Protein AF-A0A2N6EDV5-F1 (afdb_monomer)

Structure (mmCIF, N/CA/C/O backbone):
data_AF-A0A2N6EDV5-F1
#
_entry.id   AF-A0A2N6EDV5-F1
#
loop_
_atom_site.group_PDB
_atom_site.id
_atom_site.type_symbol
_atom_site.label_atom_id
_atom_site.label_alt_id
_atom_site.label_comp_id
_atom_site.label_asym_id
_atom_site.label_entity_id
_atom_site.label_seq_id
_atom_site.pdbx_PDB_ins_code
_atom_site.Cartn_x
_atom_site.Cartn_y
_atom_site.Cartn_z
_atom_site.occupancy
_atom_site.B_iso_or_equiv
_atom_site.auth_seq_id
_atom_site.aut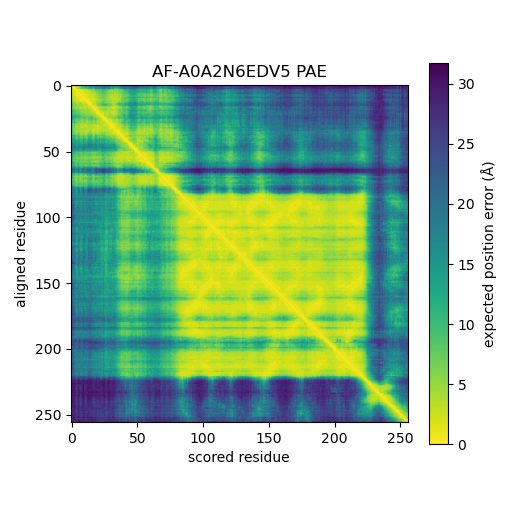h_comp_id
_atom_site.auth_asym_id
_atom_site.auth_atom_id
_atom_site.pdbx_PDB_model_num
ATOM 1 N N . MET A 1 1 ? -34.065 11.896 4.656 1.00 51.97 1 MET A N 1
ATOM 2 C CA . MET A 1 1 ? -32.598 11.985 4.474 1.00 51.97 1 MET A CA 1
ATOM 3 C C . MET A 1 1 ? -32.120 13.366 4.026 1.00 51.97 1 MET A C 1
ATOM 5 O O . MET A 1 1 ? -31.312 13.928 4.746 1.00 51.97 1 MET A O 1
ATOM 9 N N . ARG A 1 2 ? -32.636 13.970 2.938 1.00 51.53 2 ARG A N 1
ATOM 10 C CA . ARG A 1 2 ? -32.186 15.301 2.456 1.00 51.53 2 ARG A CA 1
ATOM 11 C C . ARG A 1 2 ? -32.237 16.427 3.509 1.00 51.53 2 ARG A C 1
ATOM 13 O O . ARG A 1 2 ? -31.342 17.256 3.529 1.00 51.53 2 ARG A O 1
ATOM 20 N N . ASN A 1 3 ? -33.227 16.423 4.406 1.00 64.75 3 ASN A N 1
ATOM 21 C CA . ASN A 1 3 ? -33.357 17.453 5.450 1.00 64.75 3 ASN A CA 1
ATOM 22 C C . ASN A 1 3 ? -32.331 17.302 6.590 1.00 64.75 3 ASN A C 1
ATOM 24 O O . ASN A 1 3 ? -31.768 18.299 7.015 1.00 64.75 3 ASN A O 1
ATOM 28 N N . ALA A 1 4 ? -32.010 16.075 7.016 1.00 68.12 4 ALA A N 1
ATOM 29 C CA . ALA A 1 4 ? -31.040 15.837 8.092 1.00 68.12 4 ALA A CA 1
ATOM 30 C C . ALA A 1 4 ? -29.599 16.177 7.669 1.00 68.12 4 ALA A C 1
ATOM 32 O O . ALA A 1 4 ? -28.844 16.758 8.440 1.00 68.12 4 ALA A O 1
ATOM 33 N N . ALA A 1 5 ? -29.224 15.873 6.420 1.00 68.50 5 ALA A N 1
ATOM 34 C CA . ALA A 1 5 ? -27.916 16.256 5.886 1.00 68.50 5 ALA A CA 1
ATOM 35 C C . ALA A 1 5 ? -27.748 17.786 5.818 1.00 68.50 5 ALA A C 1
ATOM 37 O O . ALA A 1 5 ? -26.684 18.304 6.138 1.00 68.50 5 ALA A O 1
ATOM 38 N N . LEU A 1 6 ? -28.808 18.515 5.447 1.00 75.81 6 LEU A N 1
ATOM 39 C CA . LEU A 1 6 ? -28.799 19.982 5.421 1.00 75.81 6 LEU A CA 1
ATOM 40 C C . LEU A 1 6 ? -28.696 20.587 6.827 1.00 75.81 6 LEU A C 1
ATOM 42 O O . LEU A 1 6 ? -27.992 21.574 7.005 1.00 75.81 6 LEU A O 1
ATOM 46 N N . GLU A 1 7 ? -29.351 19.989 7.822 1.00 79.00 7 GLU A N 1
ATOM 47 C CA . GLU A 1 7 ? -29.251 20.417 9.223 1.00 79.00 7 GLU A CA 1
ATOM 48 C C . GLU A 1 7 ? -27.836 20.216 9.789 1.00 79.00 7 GLU A C 1
ATOM 50 O O . GLU A 1 7 ? -27.300 21.119 10.427 1.00 79.00 7 GLU A O 1
ATOM 55 N N . VAL A 1 8 ? -27.190 19.081 9.495 1.00 76.12 8 VAL A N 1
ATOM 56 C CA . VAL A 1 8 ? -25.790 18.828 9.886 1.00 76.12 8 VAL A CA 1
ATOM 57 C C . VAL A 1 8 ? -24.837 19.803 9.195 1.00 76.12 8 VAL A C 1
ATOM 59 O O . VAL A 1 8 ? -23.959 20.363 9.846 1.00 76.12 8 VAL A O 1
ATOM 62 N N . MET A 1 9 ? -25.024 20.057 7.898 1.00 77.12 9 MET A N 1
ATOM 63 C CA . MET A 1 9 ? -24.211 21.042 7.177 1.00 77.12 9 MET A CA 1
ATOM 64 C C . MET A 1 9 ? -24.401 22.455 7.734 1.00 77.12 9 MET A C 1
ATOM 66 O O . MET A 1 9 ? -23.417 23.168 7.902 1.00 77.12 9 MET A O 1
ATOM 70 N N . GLY A 1 10 ? -25.631 22.828 8.098 1.00 79.69 10 GLY A N 1
ATOM 71 C CA . GLY A 1 10 ? -25.916 24.101 8.760 1.00 79.69 10 GLY A CA 1
ATOM 72 C C . GLY A 1 10 ? -25.216 24.237 10.115 1.00 79.69 10 GLY A C 1
ATOM 73 O O . GLY A 1 10 ? -24.695 25.304 10.421 1.00 79.69 10 GLY A O 1
ATOM 74 N N . LEU A 1 11 ? -25.131 23.155 10.896 1.00 81.06 11 LEU A N 1
ATOM 75 C CA . LEU A 1 11 ? -24.380 23.128 12.156 1.00 81.06 11 LEU A CA 1
ATOM 76 C C . LEU A 1 11 ? -22.866 23.271 11.928 1.00 81.06 11 LEU A C 1
ATOM 78 O O . LEU A 1 11 ? -22.199 24.005 12.648 1.00 81.06 11 LEU A O 1
ATOM 82 N N . LEU A 1 12 ? -22.314 22.590 10.920 1.00 79.50 12 LEU A N 1
ATOM 83 C CA . LEU A 1 12 ? -20.886 22.670 10.576 1.00 79.50 12 LEU A CA 1
ATOM 84 C C . LEU A 1 12 ? -20.476 24.044 10.025 1.00 79.50 12 LEU A C 1
ATOM 86 O O . LEU A 1 12 ? -19.292 24.377 10.022 1.00 79.50 12 LEU A O 1
ATOM 90 N N . GLU A 1 13 ? -21.438 24.825 9.541 1.00 78.06 13 GLU A N 1
ATOM 91 C CA . GLU A 1 13 ? -21.250 26.203 9.082 1.00 78.06 13 GLU A CA 1
ATOM 92 C C . GLU A 1 13 ? -21.501 27.239 10.189 1.00 78.06 13 GLU A C 1
ATOM 94 O O . GLU A 1 13 ? -21.196 28.419 10.006 1.00 78.06 13 GLU A O 1
ATOM 99 N N . ASP A 1 14 ? -22.001 26.812 11.353 1.00 80.44 14 ASP A N 1
ATOM 100 C CA . ASP A 1 14 ? -22.167 27.667 12.522 1.00 80.44 14 ASP A CA 1
ATOM 101 C C . ASP A 1 14 ? -20.801 27.964 13.167 1.00 80.44 14 ASP A C 1
ATOM 103 O O . ASP A 1 14 ? -20.106 27.083 13.684 1.00 80.44 14 ASP A O 1
ATOM 107 N N . ALA A 1 15 ? -20.432 29.246 13.182 1.00 71.12 15 ALA A N 1
ATOM 108 C CA . ALA A 1 15 ? -19.191 29.745 13.773 1.00 71.12 15 ALA A CA 1
ATOM 109 C C . ALA A 1 15 ? -19.096 29.526 15.297 1.00 71.12 15 ALA A C 1
ATOM 111 O O . ALA A 1 15 ? -18.024 29.687 15.878 1.00 71.12 15 ALA A O 1
ATOM 112 N N . SER A 1 16 ? -20.202 29.181 15.962 1.00 76.88 16 SER A N 1
ATOM 113 C CA . SER A 1 16 ? -20.211 28.772 17.369 1.00 76.88 16 SER A CA 1
ATOM 114 C C . SER A 1 16 ? -19.891 27.287 17.570 1.00 76.88 16 SER A C 1
ATOM 116 O O . SER A 1 16 ? -19.506 26.900 18.674 1.00 76.88 16 SER A O 1
ATOM 118 N N . PHE A 1 17 ? -20.004 26.468 16.518 1.00 79.38 17 PHE A N 1
ATOM 119 C CA . PHE A 1 17 ? -19.706 25.038 16.553 1.00 79.38 17 PHE A CA 1
ATOM 120 C C . PHE A 1 17 ? -18.266 24.746 16.112 1.00 79.38 17 PHE A C 1
ATOM 122 O O . PHE A 1 17 ? -17.511 24.118 16.854 1.00 79.38 17 PHE A O 1
ATOM 129 N N . VAL A 1 18 ? -17.843 25.273 14.957 1.00 79.88 18 VAL A N 1
ATOM 130 C CA . VAL A 1 18 ? -16.435 25.268 14.524 1.00 79.88 18 VAL A CA 1
ATOM 131 C C . VAL A 1 18 ? -15.938 26.708 14.460 1.00 79.88 18 VAL A C 1
ATOM 133 O O . VAL A 1 18 ? -16.159 27.426 13.490 1.00 79.88 18 VAL A O 1
ATOM 136 N N . VAL A 1 19 ? -15.247 27.138 15.518 1.00 79.00 19 VAL A N 1
ATOM 137 C CA . VAL A 1 19 ? -14.831 28.543 15.701 1.00 79.00 19 VAL A CA 1
ATOM 138 C C . VAL A 1 19 ? -13.729 28.966 14.724 1.00 79.00 19 VAL A C 1
ATOM 140 O O . VAL A 1 19 ? -13.638 30.133 14.344 1.00 79.00 19 VAL A O 1
ATOM 143 N N . ALA A 1 20 ? -12.880 28.027 14.306 1.00 79.44 20 ALA A N 1
ATOM 144 C CA . ALA A 1 20 ? -11.853 28.262 13.304 1.00 79.44 20 ALA A CA 1
ATOM 145 C C . ALA A 1 20 ? -11.484 26.955 12.597 1.00 79.44 20 ALA A C 1
ATOM 147 O O . ALA A 1 20 ? -11.270 25.932 13.243 1.00 79.44 20 ALA A O 1
ATOM 148 N N . ASN A 1 21 ? -11.339 27.017 11.276 1.00 78.06 21 ASN A N 1
ATOM 149 C CA . ASN A 1 21 ? -10.755 25.957 10.466 1.00 78.06 21 ASN A CA 1
ATOM 150 C C . ASN A 1 21 ? -9.790 26.592 9.461 1.00 78.06 21 ASN A C 1
ATOM 152 O O . ASN A 1 21 ? -10.122 27.589 8.818 1.00 78.06 21 ASN A O 1
ATOM 156 N N . LYS A 1 22 ? -8.589 26.029 9.337 1.00 79.38 22 LYS A N 1
ATOM 157 C CA . LYS A 1 22 ? -7.583 26.474 8.376 1.00 79.38 22 LYS A CA 1
ATOM 158 C C . LYS A 1 22 ? -7.018 25.252 7.673 1.00 79.38 22 LYS A C 1
ATOM 160 O O . LYS A 1 22 ? -6.325 24.452 8.292 1.00 79.38 22 LYS A O 1
ATOM 165 N N . SER A 1 23 ? -7.294 25.139 6.383 1.00 74.75 23 SER A N 1
ATOM 166 C CA . SER A 1 23 ? -6.727 24.115 5.515 1.00 74.75 23 SER A CA 1
ATOM 167 C C . SER A 1 23 ? -5.496 24.645 4.774 1.00 74.75 23 SER A C 1
ATOM 169 O O . SER A 1 23 ? -5.386 25.837 4.477 1.00 74.75 23 SER A O 1
ATOM 171 N N . LEU A 1 24 ? -4.543 23.754 4.503 1.00 71.19 24 LEU A N 1
ATOM 172 C CA . LEU A 1 24 ? -3.382 24.011 3.653 1.00 71.19 24 LEU A CA 1
ATOM 173 C C . LEU A 1 24 ? -3.476 23.068 2.450 1.00 71.19 24 LEU A C 1
ATOM 175 O O . LEU A 1 24 ? -3.578 21.861 2.634 1.00 71.19 24 LEU A O 1
ATOM 179 N N . GLY A 1 25 ? -3.444 23.619 1.236 1.00 67.00 25 GLY A N 1
ATOM 180 C CA . GLY A 1 25 ? -3.555 22.845 -0.006 1.00 67.00 25 GLY A CA 1
ATOM 181 C C . GLY A 1 25 ? -4.991 22.678 -0.526 1.00 67.00 25 GLY A C 1
ATOM 182 O O . GLY A 1 25 ? -5.968 22.792 0.214 1.00 67.00 25 GLY A O 1
ATOM 183 N N . GLY A 1 26 ? -5.115 22.441 -1.837 1.00 70.25 26 GLY A N 1
ATOM 184 C CA . GLY A 1 26 ? -6.403 22.345 -2.538 1.00 70.25 26 GLY A CA 1
ATOM 185 C C . GLY A 1 26 ? -7.204 21.080 -2.214 1.00 70.25 26 GLY A C 1
ATOM 186 O O . GLY A 1 26 ? -8.435 21.131 -2.190 1.00 70.25 26 GLY A O 1
ATOM 187 N N . SER A 1 27 ? -6.519 19.984 -1.876 1.00 70.81 27 SER A N 1
ATOM 188 C CA . SER A 1 27 ? -7.117 18.661 -1.631 1.00 70.81 27 SER A CA 1
ATOM 189 C C . SER A 1 27 ? -8.058 18.618 -0.421 1.00 70.81 27 SER A C 1
ATOM 191 O O . SER A 1 27 ? -8.898 17.735 -0.315 1.00 70.81 27 SER A O 1
ATOM 193 N N . VAL A 1 28 ? -7.962 19.600 0.481 1.00 72.75 28 VAL A N 1
ATOM 194 C CA . VAL A 1 28 ? -8.786 19.716 1.699 1.00 72.75 28 VAL A CA 1
ATOM 195 C C . VAL A 1 28 ? -9.662 20.975 1.705 1.00 72.75 28 VAL A C 1
ATOM 197 O O . VAL A 1 28 ? -10.179 21.379 2.748 1.00 72.75 28 VAL A O 1
ATOM 200 N N . SER A 1 29 ? -9.851 21.612 0.545 1.00 72.31 29 SER A N 1
ATOM 201 C CA . SER A 1 29 ? -10.609 22.867 0.403 1.00 72.31 29 SER A CA 1
ATOM 202 C C . SER A 1 29 ? -12.081 22.770 0.841 1.00 72.31 29 SER A C 1
ATOM 204 O O . SER A 1 29 ? -12.666 23.781 1.222 1.00 72.31 29 SER A O 1
ATOM 206 N N . GLY A 1 30 ? -12.661 21.565 0.856 1.00 75.06 30 GLY A N 1
ATOM 207 C CA . GLY A 1 30 ? -14.019 21.297 1.348 1.00 75.06 30 GLY A CA 1
ATOM 208 C C . GLY A 1 30 ? -14.115 20.846 2.811 1.00 75.06 30 GLY A C 1
ATOM 209 O O . GLY A 1 30 ? -15.225 20.656 3.311 1.00 75.06 30 GLY A O 1
ATOM 210 N N . SER A 1 31 ? -12.987 20.659 3.506 1.00 80.38 31 SER A N 1
ATOM 211 C CA . SER A 1 31 ? -12.988 20.175 4.890 1.00 80.38 31 SER A CA 1
ATOM 212 C C . SER A 1 31 ? -13.635 21.186 5.837 1.00 80.38 31 SER A C 1
ATOM 214 O O . SER A 1 31 ? -13.405 22.392 5.737 1.00 80.38 31 SER A O 1
ATOM 216 N N . LYS A 1 32 ? -14.418 20.688 6.800 1.00 82.31 32 LYS A N 1
ATOM 217 C CA . LYS A 1 32 ? -15.073 21.493 7.845 1.00 82.31 32 LYS A CA 1
ATOM 218 C C . LYS A 1 32 ? -14.316 21.479 9.183 1.00 82.31 32 LYS A C 1
ATOM 220 O O . LYS A 1 32 ? -14.807 22.032 10.157 1.00 82.31 32 LYS A O 1
ATOM 225 N N . GLY A 1 33 ? -13.121 20.880 9.236 1.00 77.69 33 GLY A N 1
ATOM 226 C CA . GLY A 1 33 ? -12.246 20.908 10.419 1.00 77.69 33 GLY A CA 1
ATOM 227 C C . GLY A 1 33 ? -12.606 19.908 11.524 1.00 77.69 33 GLY A C 1
ATOM 228 O O . GLY A 1 33 ? -12.005 19.942 12.594 1.00 77.69 33 GLY A O 1
ATOM 229 N N . LEU A 1 34 ? -13.558 19.009 11.268 1.00 80.31 34 LEU A N 1
ATOM 230 C CA . LEU A 1 34 ? -13.927 17.906 12.153 1.00 80.31 34 LEU A CA 1
ATOM 231 C C . LEU A 1 34 ? -13.780 16.583 11.402 1.00 80.31 34 LEU A C 1
ATOM 233 O O . LEU A 1 34 ? -14.248 16.459 10.271 1.00 80.31 34 LEU A O 1
ATOM 237 N N . ALA A 1 35 ? -13.149 15.605 12.049 1.00 77.50 35 ALA A N 1
ATOM 238 C CA . ALA A 1 35 ? -13.064 14.232 11.571 1.00 77.50 35 ALA A CA 1
ATOM 239 C C . ALA A 1 35 ? -13.970 13.341 12.427 1.00 77.50 35 ALA A C 1
ATOM 241 O O . ALA A 1 35 ? -14.062 13.520 13.644 1.00 77.50 35 ALA A O 1
ATOM 242 N N . ILE A 1 36 ? -14.626 12.381 11.782 1.00 75.56 36 ILE A N 1
ATOM 243 C CA . ILE A 1 36 ? -15.399 11.331 12.443 1.00 75.56 36 ILE A CA 1
ATOM 244 C C . ILE A 1 36 ? -14.783 9.980 12.107 1.00 75.56 36 ILE A C 1
ATOM 246 O O . ILE A 1 36 ? -14.186 9.810 11.047 1.00 75.56 36 ILE A O 1
ATOM 250 N N . PHE A 1 37 ? -14.935 9.022 13.013 1.00 74.88 37 PHE A N 1
ATOM 251 C CA . PHE A 1 37 ? -14.575 7.639 12.734 1.00 74.88 37 PHE A CA 1
ATOM 252 C C . PHE A 1 37 ? -15.597 7.046 11.766 1.00 74.88 37 PHE A C 1
ATOM 254 O O . PHE A 1 37 ? -16.765 6.947 12.123 1.00 74.88 37 PHE A O 1
ATOM 261 N N . ALA A 1 38 ? -15.174 6.669 10.566 1.00 73.56 38 ALA A N 1
ATOM 262 C CA . ALA A 1 38 ? -15.985 5.887 9.644 1.00 73.56 38 ALA A CA 1
ATOM 263 C C . ALA A 1 38 ? -15.466 4.445 9.691 1.00 73.56 38 ALA A C 1
ATOM 265 O O . ALA A 1 38 ? -14.309 4.236 9.330 1.00 73.56 38 ALA A O 1
ATOM 266 N N . PRO A 1 39 ? -16.258 3.478 10.183 1.00 69.31 39 PRO A N 1
ATOM 267 C CA . PRO A 1 39 ? -15.777 2.114 10.333 1.00 69.31 39 PRO A CA 1
ATOM 268 C C . PRO A 1 39 ? -15.558 1.460 8.963 1.00 69.31 39 PRO A C 1
ATOM 270 O O . PRO A 1 39 ? -16.358 1.642 8.044 1.00 69.31 39 PRO A O 1
ATOM 273 N N . MET A 1 40 ? -14.505 0.658 8.854 1.00 68.62 40 MET A N 1
ATOM 274 C CA . MET A 1 40 ? -14.255 -0.241 7.727 1.00 68.62 40 MET A CA 1
ATOM 275 C C . MET A 1 40 ? -14.309 -1.699 8.194 1.00 68.62 40 MET A C 1
ATOM 277 O O . MET A 1 40 ? -14.044 -2.005 9.357 1.00 68.62 40 MET A O 1
ATOM 281 N N . ALA A 1 41 ? -14.668 -2.620 7.295 1.00 64.75 41 ALA A N 1
ATOM 282 C CA . ALA A 1 41 ? -14.879 -4.035 7.630 1.00 64.75 41 ALA A CA 1
ATOM 283 C C . ALA A 1 41 ? -13.648 -4.706 8.263 1.00 64.75 41 ALA A C 1
ATOM 285 O O . ALA A 1 41 ? -13.782 -5.528 9.162 1.00 64.75 41 ALA A O 1
ATOM 286 N N . ASN A 1 42 ? -12.448 -4.313 7.841 1.00 61.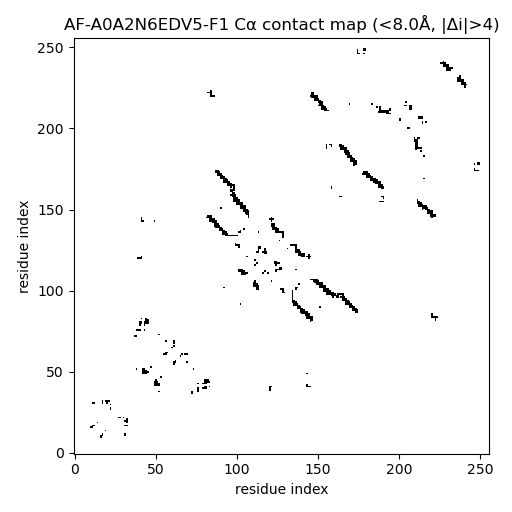12 42 ASN A N 1
ATOM 287 C CA . ASN A 1 42 ? -11.181 -4.841 8.345 1.00 61.12 42 ASN A CA 1
ATOM 288 C C . ASN A 1 42 ? -10.788 -4.296 9.735 1.00 61.12 42 ASN A C 1
ATOM 290 O O . ASN A 1 42 ? -9.837 -4.787 10.332 1.00 61.12 42 ASN A O 1
ATOM 294 N N . GLN A 1 43 ? -11.497 -3.288 10.252 1.00 65.69 43 GLN A N 1
ATOM 295 C CA . GLN A 1 43 ? -11.282 -2.728 11.593 1.00 65.69 43 GLN A CA 1
ATOM 296 C C . GLN A 1 43 ? -12.135 -3.437 12.656 1.00 65.69 43 GLN A C 1
ATOM 298 O O . GLN A 1 43 ? -12.073 -3.107 13.841 1.00 65.69 43 GLN A O 1
ATOM 303 N N . ILE A 1 44 ? -12.955 -4.405 12.231 1.00 66.44 44 ILE A N 1
ATOM 304 C CA . ILE A 1 44 ? -13.872 -5.153 13.087 1.00 66.44 44 ILE A CA 1
ATOM 305 C C . ILE A 1 44 ? -13.514 -6.619 13.035 1.00 66.44 44 ILE A C 1
ATOM 307 O O . ILE A 1 44 ? -13.742 -7.331 12.056 1.00 66.44 44 ILE A O 1
ATOM 311 N N . SER A 1 45 ? -12.989 -7.069 14.159 1.00 64.69 45 SER A N 1
ATOM 312 C CA . SER A 1 45 ? -12.502 -8.418 14.339 1.00 64.69 45 SER A CA 1
ATOM 313 C C . SER A 1 45 ? -13.280 -9.112 15.445 1.00 64.69 45 SER A C 1
ATOM 315 O O . SER A 1 45 ? -13.756 -8.484 16.387 1.00 64.69 45 SER A O 1
ATOM 317 N N . GLY A 1 46 ? -13.381 -10.438 15.355 1.00 59.69 46 GLY A N 1
ATOM 318 C CA . GLY A 1 46 ? -13.842 -11.263 16.472 1.00 59.69 46 GLY A CA 1
ATOM 319 C C . GLY A 1 46 ? -12.807 -11.368 17.601 1.00 59.69 46 GLY A C 1
ATOM 320 O O . GLY A 1 46 ? -13.083 -11.997 18.624 1.00 59.69 46 GLY A O 1
ATOM 321 N N . ASP A 1 47 ? -11.610 -10.806 17.408 1.0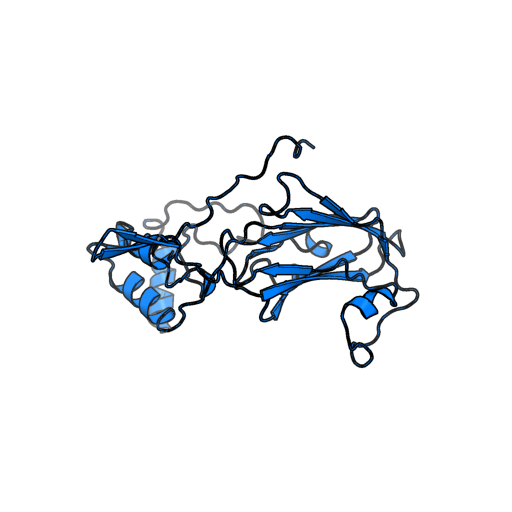0 61.31 47 ASP A N 1
ATOM 322 C CA . ASP A 1 47 ? -10.560 -10.706 18.414 1.00 61.31 47 ASP A CA 1
ATOM 323 C C . ASP A 1 47 ? -10.634 -9.356 19.147 1.00 61.31 47 ASP A C 1
ATOM 325 O O . ASP A 1 47 ? -10.358 -8.291 18.594 1.00 61.31 47 ASP A O 1
ATOM 329 N N . ASP A 1 48 ? -10.963 -9.436 20.437 1.00 59.25 48 ASP A N 1
ATOM 330 C CA . ASP A 1 48 ? -11.113 -8.318 21.373 1.00 59.25 48 ASP A CA 1
ATOM 331 C C . ASP A 1 48 ? -9.901 -7.368 21.457 1.00 59.25 48 ASP A C 1
ATOM 333 O O . ASP A 1 48 ? -10.032 -6.275 22.008 1.00 59.25 48 ASP A O 1
ATOM 337 N N . VAL A 1 49 ? -8.717 -7.779 20.992 1.00 58.84 49 VAL A N 1
ATOM 338 C CA . VAL A 1 49 ? -7.494 -6.955 21.010 1.00 58.84 49 VAL A CA 1
ATOM 339 C C . VAL A 1 49 ? -7.429 -5.983 19.827 1.00 58.84 49 VAL A C 1
ATOM 341 O O . VAL A 1 49 ? -6.734 -4.971 19.908 1.00 58.84 49 VAL A O 1
ATOM 344 N N . VAL A 1 50 ? -8.135 -6.288 18.740 1.00 65.12 50 VAL A N 1
ATOM 345 C CA . VAL A 1 50 ? -8.031 -5.601 17.440 1.00 65.12 50 VAL A CA 1
ATOM 346 C C . VAL A 1 50 ? -9.374 -5.124 16.902 1.00 65.12 50 VAL A C 1
ATOM 348 O O . VAL A 1 50 ? -9.444 -4.565 15.815 1.00 65.12 50 VAL A O 1
ATOM 351 N N . ASP A 1 51 ? -10.437 -5.322 17.673 1.00 71.38 51 ASP A N 1
ATOM 352 C CA . ASP A 1 51 ? -11.747 -4.752 17.405 1.00 71.38 51 ASP A CA 1
ATOM 353 C C . ASP A 1 51 ? -11.741 -3.240 17.703 1.00 71.38 51 ASP A C 1
ATOM 355 O O . ASP A 1 51 ? -11.995 -2.787 18.828 1.00 71.38 51 ASP A O 1
ATOM 359 N N . GLU A 1 52 ? -11.430 -2.439 16.681 1.00 73.75 52 GLU A N 1
ATOM 360 C CA . GLU A 1 52 ? -11.436 -0.980 16.788 1.00 73.75 52 GLU A CA 1
ATOM 361 C C . GLU A 1 52 ? -12.839 -0.446 17.079 1.00 73.75 52 GLU A C 1
ATOM 363 O O . GLU A 1 52 ? -12.964 0.578 17.753 1.00 73.75 52 GLU A O 1
ATOM 368 N N . LEU A 1 53 ? -13.903 -1.144 16.656 1.00 75.69 53 LEU A N 1
ATOM 369 C CA . LEU A 1 53 ? -15.278 -0.762 16.984 1.00 75.69 53 LEU A CA 1
ATOM 370 C C . LEU A 1 53 ? -15.527 -0.864 18.494 1.00 75.69 53 LEU A C 1
ATOM 372 O O . LEU A 1 53 ? -16.158 0.018 19.088 1.00 75.69 53 LEU A O 1
ATOM 376 N N . ARG A 1 54 ? -14.983 -1.892 19.148 1.00 74.50 54 ARG A N 1
ATOM 377 C CA . ARG A 1 54 ? -15.056 -2.031 20.607 1.00 74.50 54 ARG A CA 1
ATOM 378 C C . ARG A 1 54 ? -14.231 -0.983 21.348 1.00 74.50 54 ARG A C 1
ATOM 380 O O . ARG A 1 54 ? -14.657 -0.526 22.411 1.00 74.50 54 ARG A O 1
ATOM 387 N N . GLU A 1 55 ? -13.071 -0.578 20.834 1.00 77.19 55 GLU A N 1
ATOM 388 C CA . GLU A 1 55 ? -12.329 0.559 21.404 1.00 77.19 55 GLU A CA 1
ATOM 389 C C . GLU A 1 55 ? -13.068 1.882 21.175 1.00 77.19 55 GLU A C 1
ATOM 391 O O . GLU A 1 55 ? -13.195 2.692 22.098 1.00 77.19 55 GLU A O 1
ATOM 396 N N . TYR A 1 56 ? -13.652 2.067 19.991 1.00 78.69 56 TYR A N 1
ATOM 397 C CA . TYR A 1 56 ? -14.478 3.219 19.656 1.00 78.69 56 TYR A CA 1
ATOM 398 C C . TYR A 1 56 ? -15.666 3.352 20.617 1.00 78.69 56 TYR A C 1
ATOM 400 O O . TYR A 1 56 ? -15.919 4.439 21.143 1.00 78.69 56 TYR A O 1
ATOM 408 N N . ALA A 1 57 ? -16.327 2.244 20.966 1.00 76.81 57 ALA A N 1
ATOM 409 C CA . ALA A 1 57 ? -17.405 2.193 21.960 1.00 76.81 57 ALA A CA 1
ATOM 410 C C . ALA A 1 57 ? -17.017 2.798 23.322 1.00 76.81 57 ALA A C 1
ATOM 412 O O . ALA A 1 57 ? -17.859 3.289 24.077 1.00 76.81 57 ALA A O 1
ATOM 413 N N . LYS A 1 58 ? -15.724 2.774 23.671 1.00 79.06 58 LYS A N 1
ATOM 414 C CA . LYS A 1 58 ? -15.234 3.280 24.958 1.00 79.06 58 LYS A CA 1
ATOM 415 C C . LYS A 1 58 ? -15.081 4.798 24.992 1.00 79.06 58 LYS A C 1
ATOM 417 O O . LYS A 1 58 ? -14.907 5.329 26.091 1.00 79.06 58 LYS A O 1
ATOM 422 N N . LEU A 1 59 ? -15.127 5.494 23.855 1.00 79.88 59 LEU A N 1
ATOM 423 C CA . LEU A 1 59 ? -14.975 6.946 23.818 1.00 79.88 59 LEU A CA 1
ATOM 424 C C . LEU A 1 59 ? -16.093 7.643 24.602 1.00 79.88 59 LEU A C 1
ATOM 426 O O . LEU A 1 59 ? -17.245 7.215 24.607 1.00 79.88 59 LEU A O 1
ATOM 430 N N . ALA A 1 60 ? -15.761 8.756 25.260 1.00 71.31 60 ALA A N 1
ATOM 431 C CA . ALA A 1 60 ? -16.707 9.491 26.103 1.00 71.31 60 ALA A CA 1
ATOM 432 C C . ALA A 1 60 ? -17.937 9.994 25.327 1.00 71.31 60 ALA A C 1
ATOM 434 O O . ALA A 1 60 ? -19.029 10.053 25.889 1.00 71.31 60 ALA A O 1
ATOM 435 N N . CYS A 1 61 ? -17.777 10.301 24.034 1.00 70.50 61 CYS A N 1
ATOM 436 C CA . CYS A 1 61 ? -18.890 10.643 23.151 1.00 70.50 61 CYS A CA 1
ATOM 437 C C . CYS A 1 61 ? -19.897 9.493 22.998 1.00 70.50 61 CYS A C 1
ATOM 439 O O . CYS A 1 61 ? -21.078 9.764 22.833 1.00 70.50 61 CYS A O 1
ATOM 441 N N . ASN A 1 62 ? -19.475 8.239 23.154 1.00 73.38 62 ASN A N 1
ATOM 442 C CA . ASN A 1 62 ? -20.313 7.060 22.938 1.00 73.38 62 ASN A CA 1
ATOM 443 C C . ASN A 1 62 ? -20.938 6.509 24.233 1.00 73.38 62 ASN A C 1
ATOM 445 O O . ASN A 1 62 ? -21.887 5.737 24.166 1.00 73.38 62 ASN A O 1
ATOM 449 N N . ARG A 1 63 ? -20.456 6.920 25.418 1.00 63.47 63 ARG A N 1
ATOM 450 C CA . ARG A 1 63 ? -20.827 6.275 26.692 1.00 63.47 63 ARG A CA 1
ATOM 451 C C . ARG A 1 63 ? -22.143 6.714 27.330 1.00 63.47 63 ARG A C 1
ATOM 453 O O . ARG A 1 63 ? -22.771 5.865 27.944 1.00 63.47 63 ARG A O 1
ATOM 460 N N . ASP A 1 64 ? -22.564 7.982 27.224 1.00 58.50 64 ASP A N 1
ATOM 461 C CA . ASP A 1 64 ? -23.697 8.444 28.057 1.00 58.50 64 ASP A CA 1
ATOM 462 C C . ASP A 1 64 ? -24.726 9.402 27.429 1.00 58.50 64 ASP A C 1
ATOM 464 O O . ASP A 1 64 ? -25.790 9.564 28.020 1.00 58.50 64 ASP A O 1
ATOM 468 N N . LYS A 1 65 ? -24.515 10.026 26.257 1.00 50.16 65 LYS A N 1
ATOM 469 C CA . LYS A 1 65 ? -25.548 10.899 25.625 1.00 50.16 65 LYS A CA 1
ATOM 470 C C . LYS A 1 65 ? -25.536 10.958 24.087 1.00 50.16 65 LYS A C 1
ATOM 472 O O . LYS A 1 65 ? -26.275 11.759 23.523 1.00 50.16 65 LYS A O 1
ATOM 477 N N . ALA A 1 66 ? -24.745 10.123 23.408 1.00 55.94 66 ALA A N 1
ATOM 478 C CA . ALA A 1 66 ? -24.648 10.106 21.939 1.00 55.94 66 ALA A CA 1
ATOM 479 C C . ALA A 1 66 ? -24.737 8.688 21.333 1.00 55.94 66 ALA A C 1
ATOM 481 O O . ALA A 1 66 ? -24.178 8.425 20.270 1.00 55.94 66 ALA A O 1
ATOM 482 N N . ALA A 1 67 ? -25.484 7.792 21.997 1.00 58.59 67 ALA A N 1
ATOM 483 C CA . ALA A 1 67 ? -25.682 6.397 21.584 1.00 58.59 67 ALA A CA 1
ATOM 484 C C . ALA A 1 67 ? -26.058 6.250 20.100 1.00 58.59 67 ALA A C 1
ATOM 486 O O . ALA A 1 67 ? -25.516 5.390 19.428 1.00 58.59 67 ALA A O 1
ATOM 487 N N . GLY A 1 68 ? -26.854 7.169 19.539 1.00 70.62 68 GLY A N 1
ATOM 488 C CA . GLY A 1 68 ? -27.298 7.071 18.146 1.00 70.62 68 GLY A CA 1
ATOM 489 C C . GLY A 1 68 ? -26.181 7.027 17.095 1.00 70.62 68 GLY A C 1
ATOM 490 O O . GLY A 1 68 ? -26.400 6.449 16.035 1.00 70.62 68 GLY A O 1
ATOM 491 N N . TRP A 1 69 ? -24.997 7.606 17.353 1.00 73.94 69 TRP A N 1
ATOM 492 C CA . TRP A 1 69 ? -23.874 7.465 16.418 1.00 73.94 69 TRP A CA 1
ATOM 493 C C . TRP A 1 69 ? -23.211 6.097 16.540 1.00 73.94 69 TRP A C 1
ATOM 495 O O . TRP A 1 69 ? -23.015 5.434 15.529 1.00 73.94 69 TRP A O 1
ATOM 505 N N . TYR A 1 70 ? -22.914 5.655 17.761 1.00 75.94 70 TYR A N 1
ATOM 506 C CA . TYR A 1 70 ? -22.361 4.322 17.978 1.00 75.94 70 TYR A CA 1
ATOM 507 C C . TYR A 1 70 ? -23.319 3.227 17.486 1.00 75.94 70 TYR A C 1
ATOM 509 O O . TYR A 1 70 ? -22.885 2.351 16.752 1.00 75.94 70 TYR A O 1
ATOM 517 N N . ASP A 1 71 ? -24.621 3.349 17.753 1.00 77.38 71 ASP A N 1
ATOM 518 C CA . ASP A 1 71 ? -25.659 2.439 17.256 1.00 77.38 71 ASP A CA 1
ATOM 519 C C . ASP A 1 71 ? -25.717 2.430 15.716 1.00 77.38 71 ASP A C 1
ATOM 521 O O . ASP A 1 71 ? -25.917 1.386 15.095 1.00 77.38 71 ASP A O 1
ATOM 525 N N . ALA A 1 72 ? -25.536 3.591 15.070 1.00 76.12 72 ALA A N 1
ATOM 526 C CA . ALA A 1 72 ? -25.466 3.680 13.612 1.00 76.12 72 ALA A CA 1
ATOM 527 C C . ALA A 1 72 ? -24.194 3.021 13.063 1.00 76.12 72 ALA A C 1
ATOM 529 O O . ALA A 1 72 ? -24.263 2.331 12.050 1.00 76.12 72 ALA A O 1
ATOM 530 N N . VAL A 1 73 ? -23.055 3.207 13.733 1.00 75.50 73 VAL A N 1
ATOM 531 C CA . VAL A 1 73 ? -21.788 2.537 13.415 1.00 75.50 73 VAL A CA 1
ATOM 532 C C . VAL A 1 73 ? -21.943 1.022 13.582 1.00 75.50 73 VAL A C 1
ATOM 534 O O . VAL A 1 73 ? -21.649 0.296 12.642 1.00 75.50 73 VAL A O 1
ATOM 537 N N . GLU A 1 74 ? -22.495 0.524 14.689 1.00 76.00 74 GLU A N 1
ATOM 538 C CA . GLU A 1 74 ? -22.785 -0.906 14.869 1.00 76.00 74 GLU A CA 1
ATOM 539 C C . GLU A 1 74 ? -23.727 -1.446 13.782 1.00 76.00 74 GLU A C 1
ATOM 541 O O . GLU A 1 74 ? -23.488 -2.521 13.236 1.00 76.00 74 GLU A O 1
ATOM 546 N N . ALA A 1 75 ? -24.771 -0.696 13.416 1.00 76.56 75 ALA A N 1
ATOM 547 C CA . ALA A 1 75 ? -25.709 -1.098 12.371 1.00 76.56 75 ALA A CA 1
ATOM 548 C C . ALA A 1 75 ? -25.076 -1.126 10.970 1.00 76.56 75 ALA A C 1
ATOM 550 O O . ALA A 1 75 ? -25.382 -2.029 10.192 1.00 76.56 75 ALA A O 1
ATOM 551 N N . MET A 1 76 ? -24.190 -0.173 10.647 1.00 71.94 76 MET A N 1
ATOM 552 C CA . MET A 1 76 ? -23.414 -0.176 9.396 1.00 71.94 76 MET A CA 1
ATOM 553 C C . MET A 1 76 ? -22.501 -1.402 9.299 1.00 71.94 76 MET A C 1
ATOM 555 O O . MET A 1 76 ? -22.228 -1.882 8.204 1.00 71.94 76 MET A O 1
ATOM 559 N N . MET A 1 77 ? -22.083 -1.927 10.448 1.00 72.38 77 MET A N 1
ATOM 560 C CA . MET A 1 77 ? -21.084 -2.982 10.554 1.00 72.38 77 MET A CA 1
ATOM 561 C C . MET A 1 77 ? -21.658 -4.360 10.898 1.00 72.38 77 MET A C 1
ATOM 563 O O . MET A 1 77 ? -20.922 -5.346 10.989 1.00 72.38 77 MET A O 1
ATOM 567 N N . ALA A 1 78 ? -22.975 -4.458 11.083 1.00 67.94 78 ALA A N 1
ATOM 568 C CA . ALA A 1 78 ? -23.641 -5.689 11.472 1.00 67.94 78 ALA A CA 1
ATOM 569 C C . ALA A 1 78 ? -23.366 -6.818 10.460 1.00 67.94 78 ALA A C 1
ATOM 571 O O . ALA A 1 78 ? -23.765 -6.752 9.298 1.00 67.94 78 ALA A O 1
ATOM 572 N N . GLY A 1 79 ? -22.698 -7.881 10.923 1.00 59.34 79 GLY A N 1
ATOM 573 C CA . GLY A 1 79 ? -22.347 -9.048 10.106 1.00 59.34 79 GLY A CA 1
ATOM 574 C C . GLY A 1 79 ? -21.034 -8.931 9.324 1.00 59.34 79 GLY A C 1
ATOM 575 O O . GLY A 1 79 ? -20.752 -9.818 8.524 1.00 59.34 79 GLY A O 1
ATOM 576 N N . GLN A 1 80 ? -20.233 -7.884 9.553 1.00 64.56 80 GLN A N 1
ATOM 577 C CA . GLN A 1 80 ? -18.968 -7.641 8.846 1.00 64.56 80 GLN A CA 1
ATOM 578 C C . GLN A 1 80 ? -17.710 -8.016 9.641 1.00 64.56 80 GLN A C 1
ATOM 580 O O . GLN A 1 80 ? -16.651 -7.437 9.429 1.00 64.56 80 GLN A O 1
ATOM 585 N N . THR A 1 81 ? -17.795 -8.988 10.549 1.00 63.34 81 THR A N 1
ATOM 586 C CA . THR A 1 81 ? -16.599 -9.501 11.226 1.00 63.34 81 THR A CA 1
ATOM 587 C C . THR A 1 81 ? -15.682 -10.172 10.207 1.00 63.34 81 THR A C 1
ATOM 589 O O . THR A 1 81 ? -16.089 -11.144 9.566 1.00 63.34 81 THR A O 1
ATOM 592 N N . GLN A 1 82 ? -14.456 -9.673 10.070 1.00 66.31 82 GLN A N 1
ATOM 593 C CA . GLN A 1 82 ? -13.432 -10.300 9.242 1.00 66.31 82 GLN A CA 1
ATOM 594 C C . GLN A 1 82 ? -12.363 -10.952 10.113 1.00 66.31 82 GLN A C 1
ATOM 596 O O . GLN A 1 82 ? -11.983 -10.436 11.166 1.00 66.31 82 GLN A O 1
ATOM 601 N N . ASP A 1 83 ? -11.873 -12.104 9.656 1.00 71.62 83 ASP A N 1
ATOM 602 C CA . ASP A 1 83 ? -10.619 -12.635 10.166 1.00 71.62 83 ASP A CA 1
ATOM 603 C C . ASP A 1 83 ? -9.509 -11.685 9.717 1.00 71.62 83 ASP A C 1
ATOM 605 O O . ASP A 1 83 ? -9.370 -11.401 8.528 1.00 71.62 83 ASP A O 1
ATOM 609 N N . VAL A 1 84 ? -8.729 -11.194 10.674 1.00 77.81 84 VAL A N 1
ATOM 610 C CA . VAL A 1 84 ? -7.579 -10.330 10.413 1.00 77.81 84 VAL A CA 1
ATOM 611 C C . VAL A 1 84 ? -6.315 -10.953 10.979 1.00 77.81 84 VAL A C 1
ATOM 613 O O . VAL A 1 84 ? -6.337 -11.712 11.952 1.00 77.81 84 VAL A O 1
ATOM 616 N N . VAL A 1 85 ? -5.193 -10.633 10.354 1.00 80.56 85 VAL A N 1
ATOM 617 C CA . VAL A 1 85 ? -3.864 -11.132 10.700 1.00 80.56 85 VAL A CA 1
ATOM 618 C C . VAL A 1 85 ? -2.876 -9.976 10.785 1.00 80.56 85 VAL A C 1
ATOM 620 O O . VAL A 1 85 ? -3.143 -8.915 10.220 1.00 80.56 85 VAL A O 1
ATOM 623 N N . PRO A 1 86 ? -1.746 -10.138 11.500 1.00 83.50 86 PRO A N 1
ATOM 624 C CA . PRO A 1 86 ? -0.760 -9.072 11.614 1.00 83.50 86 PRO A CA 1
ATOM 625 C C . PRO A 1 86 ? -0.275 -8.600 10.239 1.00 83.50 86 PRO A C 1
ATOM 627 O O . PRO A 1 86 ? 0.259 -9.393 9.459 1.00 83.50 86 PRO A O 1
ATOM 630 N N . GLY A 1 87 ? -0.465 -7.313 9.969 1.00 86.00 87 GLY A N 1
ATOM 631 C CA . GLY A 1 87 ? 0.051 -6.609 8.803 1.00 86.00 87 GLY A CA 1
ATOM 632 C C . GLY A 1 87 ? 1.338 -5.865 9.143 1.00 86.00 87 GLY A C 1
ATOM 633 O O . GLY A 1 87 ? 2.293 -6.459 9.652 1.00 86.00 87 GLY A O 1
ATOM 634 N N . GLY A 1 88 ? 1.357 -4.562 8.859 1.00 85.31 88 GLY A N 1
ATOM 635 C CA . GLY A 1 88 ? 2.497 -3.676 9.112 1.00 85.31 88 GLY A CA 1
ATOM 636 C C . GLY A 1 88 ? 3.679 -3.870 8.157 1.00 85.31 88 GLY A C 1
ATOM 637 O O . GLY A 1 88 ? 4.776 -3.387 8.437 1.00 85.31 88 GLY A O 1
ATOM 638 N N . PHE A 1 89 ? 3.474 -4.590 7.054 1.00 92.44 89 PHE A N 1
ATOM 639 C CA . PHE A 1 89 ? 4.412 -4.622 5.939 1.00 92.44 89 PHE A CA 1
ATOM 640 C C . PHE A 1 89 ? 4.264 -3.371 5.074 1.00 92.44 89 PHE A C 1
ATOM 642 O O . PHE A 1 89 ? 3.283 -2.630 5.164 1.00 92.44 89 PHE A O 1
ATOM 649 N N . SER A 1 90 ? 5.259 -3.092 4.244 1.00 95.81 90 SER A N 1
ATOM 650 C CA . SER A 1 90 ? 5.206 -1.963 3.318 1.00 95.81 90 SER A CA 1
ATOM 651 C C . SER A 1 90 ? 5.970 -2.274 2.043 1.00 95.81 90 SER A C 1
ATOM 653 O O . SER A 1 90 ? 6.939 -3.033 2.058 1.00 95.81 90 SER A O 1
ATOM 655 N N . PHE A 1 91 ? 5.517 -1.664 0.959 1.00 96.44 91 PHE A N 1
ATOM 656 C CA . PHE A 1 91 ? 6.065 -1.755 -0.383 1.00 96.44 91 PHE A CA 1
ATOM 657 C C . PHE A 1 91 ? 6.400 -0.345 -0.853 1.00 96.44 91 PHE A C 1
ATOM 659 O O . PHE A 1 91 ? 5.633 0.579 -0.600 1.00 96.44 91 PHE A O 1
ATOM 666 N N . TYR A 1 92 ? 7.533 -0.169 -1.513 1.00 96.00 92 TYR A N 1
ATOM 667 C CA . TYR A 1 92 ? 7.970 1.114 -2.053 1.00 96.00 92 TYR A CA 1
ATOM 668 C C . TYR A 1 92 ? 8.685 0.868 -3.374 1.00 96.00 92 TYR A C 1
ATOM 670 O O . TYR A 1 92 ? 9.492 -0.052 -3.480 1.00 96.00 92 TYR A O 1
ATOM 678 N N . ILE A 1 93 ? 8.381 1.674 -4.378 1.00 97.19 93 ILE A N 1
ATOM 679 C CA . ILE A 1 93 ? 9.088 1.687 -5.650 1.00 97.19 93 ILE A CA 1
ATOM 680 C C . ILE A 1 93 ? 9.701 3.061 -5.862 1.00 97.19 93 ILE A C 1
ATOM 682 O O . ILE A 1 93 ? 9.117 4.079 -5.498 1.00 97.19 93 ILE A O 1
ATOM 686 N N . GLU A 1 94 ? 10.881 3.077 -6.464 1.00 97.25 94 GLU A N 1
ATOM 687 C CA . GLU A 1 94 ? 11.528 4.296 -6.938 1.00 97.25 94 GLU A CA 1
ATOM 688 C C . GLU A 1 94 ? 12.229 4.034 -8.264 1.00 97.25 94 GLU A C 1
ATOM 690 O O . GLU A 1 94 ? 12.682 2.912 -8.524 1.00 97.25 94 GLU A O 1
ATOM 695 N N . TRP A 1 95 ? 12.334 5.065 -9.097 1.00 97.62 95 TRP A N 1
ATOM 696 C CA . TRP A 1 95 ? 12.997 4.972 -10.394 1.00 97.62 95 TRP A CA 1
ATOM 697 C C . TRP A 1 95 ? 13.825 6.211 -10.730 1.00 97.62 95 TRP A C 1
ATOM 699 O O . TRP A 1 95 ? 13.717 7.265 -10.104 1.00 97.62 95 TRP A O 1
ATOM 709 N N . ASP A 1 96 ? 14.711 6.061 -11.712 1.00 96.31 96 ASP A N 1
ATOM 710 C CA . ASP A 1 96 ? 15.773 7.019 -12.036 1.00 96.31 96 ASP A CA 1
ATOM 711 C C . ASP A 1 96 ? 15.456 7.960 -13.211 1.00 96.31 96 ASP A C 1
ATOM 713 O O . ASP A 1 96 ? 16.356 8.633 -13.723 1.00 96.31 96 ASP A O 1
ATOM 717 N N . SER A 1 97 ? 14.193 8.030 -13.636 1.00 95.38 97 SER A N 1
ATOM 718 C CA . SER A 1 97 ? 13.768 8.785 -14.817 1.00 95.38 97 SER A CA 1
ATOM 719 C C . SER A 1 97 ? 12.499 9.609 -14.582 1.00 95.38 97 SER A C 1
ATOM 721 O O . SER A 1 97 ? 11.895 9.567 -13.510 1.00 95.38 97 SER A O 1
ATOM 723 N N . ASP A 1 98 ? 12.115 10.397 -15.588 1.00 93.00 98 ASP A N 1
ATOM 724 C CA . ASP A 1 98 ? 10.894 11.210 -15.603 1.00 93.00 98 ASP A CA 1
ATOM 725 C C . ASP A 1 98 ? 9.689 10.492 -16.232 1.00 93.00 98 ASP A C 1
ATOM 727 O O . ASP A 1 98 ? 8.705 11.145 -16.577 1.00 93.00 98 ASP A O 1
ATOM 731 N N . ALA A 1 99 ? 9.785 9.173 -16.415 1.00 93.56 99 ALA A N 1
ATOM 732 C CA . ALA A 1 99 ? 8.661 8.338 -16.818 1.00 93.56 99 ALA A CA 1
ATOM 733 C C . ALA A 1 99 ? 7.607 8.242 -15.708 1.00 93.56 99 ALA A C 1
ATOM 735 O O . ALA A 1 99 ? 7.925 8.414 -14.527 1.00 93.56 99 ALA A O 1
ATOM 736 N N . ASP A 1 100 ? 6.373 7.946 -16.104 1.00 92.00 100 ASP A N 1
ATOM 737 C CA . ASP A 1 100 ? 5.258 7.710 -15.192 1.00 92.00 100 ASP A CA 1
ATOM 738 C C . ASP A 1 100 ? 5.068 6.208 -14.992 1.00 92.00 100 ASP A C 1
ATOM 740 O O . ASP A 1 100 ? 4.899 5.460 -15.963 1.00 92.00 100 ASP A O 1
ATOM 744 N N . LEU A 1 101 ? 5.170 5.766 -13.741 1.00 94.38 101 LEU A N 1
ATOM 745 C CA . LEU A 1 101 ? 5.072 4.367 -13.355 1.00 94.38 101 LEU A CA 1
ATOM 746 C C . LEU A 1 101 ? 4.021 4.221 -12.264 1.00 94.38 101 LEU A C 1
ATOM 748 O O . LEU A 1 101 ? 4.038 4.961 -11.289 1.00 94.38 101 LEU A O 1
ATOM 752 N N . ASP A 1 102 ? 3.194 3.194 -12.399 1.00 93.81 102 ASP A N 1
ATOM 753 C CA . ASP A 1 102 ? 2.143 2.877 -11.442 1.00 93.81 102 ASP A CA 1
ATOM 754 C C . ASP A 1 102 ? 2.543 1.684 -10.566 1.00 93.81 102 ASP A C 1
ATOM 756 O O . ASP A 1 102 ? 2.896 0.604 -11.064 1.00 93.81 102 ASP A O 1
ATOM 760 N N . LEU A 1 103 ? 2.395 1.841 -9.252 1.00 95.44 103 LEU A N 1
ATOM 761 C CA . LEU A 1 103 ? 2.380 0.758 -8.280 1.00 95.44 103 LEU A CA 1
ATOM 762 C C . LEU A 1 103 ? 0.962 0.209 -8.126 1.00 95.44 103 LEU A C 1
ATOM 764 O O . LEU A 1 103 ? 0.059 0.879 -7.627 1.00 95.44 103 LEU A O 1
ATOM 768 N N . TYR A 1 104 ? 0.798 -1.071 -8.427 1.00 94.44 104 TYR A N 1
ATOM 769 C CA . TYR A 1 104 ? -0.400 -1.828 -8.107 1.00 94.44 104 TYR A CA 1
ATOM 770 C C . TYR A 1 104 ? -0.125 -2.791 -6.952 1.00 94.44 104 TYR A C 1
ATOM 772 O O . TYR A 1 104 ? 0.876 -3.513 -6.934 1.00 94.44 104 TYR A O 1
ATOM 780 N N . VAL A 1 105 ? -1.052 -2.844 -5.999 1.00 95.25 105 VAL A N 1
ATOM 781 C CA . VAL A 1 105 ? -1.097 -3.886 -4.970 1.00 95.25 105 VAL A CA 1
ATOM 782 C C . VAL A 1 105 ? -2.396 -4.650 -5.136 1.00 95.25 105 VAL A C 1
ATOM 784 O O . VAL A 1 105 ? -3.487 -4.095 -4.976 1.00 95.25 105 VAL A O 1
ATOM 787 N N . TRP A 1 106 ? -2.277 -5.929 -5.479 1.00 91.50 106 TRP A N 1
ATOM 788 C CA . TRP A 1 106 ? -3.407 -6.840 -5.490 1.00 91.50 106 TRP A CA 1
ATOM 789 C C . TRP A 1 106 ? -3.599 -7.375 -4.079 1.00 91.50 106 TRP A C 1
ATOM 791 O O . TRP A 1 106 ? -2.848 -8.221 -3.606 1.00 91.50 106 TRP A O 1
ATOM 801 N N . GLU A 1 107 ? -4.590 -6.836 -3.381 1.00 90.50 107 GLU A N 1
ATOM 802 C CA . GLU A 1 107 ? -5.014 -7.352 -2.086 1.00 90.50 107 GLU A CA 1
ATOM 803 C C . GLU A 1 107 ? -5.862 -8.622 -2.266 1.00 90.50 107 GLU A C 1
ATOM 805 O O . GLU A 1 107 ? -6.386 -8.859 -3.355 1.00 90.50 107 GLU A O 1
ATOM 810 N N . PRO A 1 108 ? -6.131 -9.407 -1.205 1.00 85.25 108 PRO A N 1
ATOM 811 C CA . PRO A 1 108 ? -6.830 -10.690 -1.331 1.00 85.25 108 PRO A CA 1
ATOM 812 C C . PRO A 1 108 ? -8.187 -10.663 -2.058 1.00 85.25 108 PRO A C 1
ATOM 814 O O . PRO A 1 108 ? -8.686 -11.713 -2.462 1.00 85.25 108 PRO A O 1
ATOM 817 N N . GLN A 1 109 ? -8.821 -9.494 -2.182 1.00 81.38 109 GLN A N 1
ATOM 818 C CA . GLN A 1 109 ? -10.121 -9.336 -2.837 1.00 81.38 109 GLN A CA 1
ATOM 819 C C . GLN A 1 109 ? -10.072 -8.510 -4.124 1.00 81.38 109 GLN A C 1
ATOM 821 O O . GLN A 1 109 ? -10.904 -8.736 -5.002 1.00 81.38 109 GLN A O 1
ATOM 826 N N . GLU A 1 110 ? -9.155 -7.548 -4.241 1.00 86.25 110 GLU A N 1
ATOM 827 C CA . GLU A 1 110 ? -9.208 -6.537 -5.298 1.00 86.25 110 GLU A CA 1
ATOM 828 C C . GLU A 1 110 ? -7.845 -5.873 -5.530 1.00 86.25 110 GLU A C 1
ATOM 830 O O . GLU A 1 110 ? -6.981 -5.859 -4.653 1.00 86.25 110 GLU A O 1
ATOM 835 N N . LEU A 1 111 ? -7.666 -5.349 -6.741 1.00 87.12 111 LEU A N 1
ATOM 836 C CA . LEU A 1 111 ? -6.475 -4.640 -7.188 1.00 87.12 111 LEU A CA 1
ATOM 837 C C . LEU A 1 111 ? -6.624 -3.139 -6.935 1.00 87.12 111 LEU A C 1
ATOM 839 O O . LEU A 1 111 ? -7.645 -2.551 -7.296 1.00 87.12 111 LEU A O 1
ATOM 843 N N . TYR A 1 112 ? -5.590 -2.520 -6.372 1.00 91.38 112 TYR A N 1
ATOM 844 C CA . TYR A 1 112 ? -5.571 -1.092 -6.066 1.00 91.38 112 TYR A CA 1
ATOM 845 C C . TYR A 1 112 ? -4.275 -0.431 -6.535 1.00 91.38 112 TYR A C 1
ATOM 847 O O . TYR A 1 112 ? -3.233 -1.080 -6.582 1.00 91.38 112 TYR A O 1
ATOM 855 N N . ALA A 1 113 ? -4.348 0.869 -6.819 1.00 89.75 113 ALA A N 1
ATOM 856 C CA . ALA A 1 113 ? -3.218 1.726 -7.173 1.00 89.75 113 ALA A CA 1
ATOM 857 C C . ALA A 1 113 ? -3.449 3.163 -6.667 1.00 89.75 113 ALA A C 1
ATOM 859 O O . ALA A 1 113 ? -4.610 3.552 -6.478 1.00 89.75 113 ALA A O 1
ATOM 860 N N . PRO A 1 114 ? -2.397 3.986 -6.498 1.00 88.44 114 PRO A N 1
ATOM 861 C CA . PRO A 1 114 ? -2.521 5.363 -6.015 1.00 88.44 114 PRO A CA 1
ATOM 862 C C . PRO A 1 114 ? -3.514 6.226 -6.806 1.00 88.44 114 PRO A C 1
ATOM 864 O O . PRO A 1 114 ? -4.292 6.974 -6.204 1.00 88.44 114 PRO A O 1
ATOM 867 N N . TRP A 1 115 ? -3.556 6.087 -8.136 1.00 84.00 115 TRP A N 1
ATOM 868 C CA . TRP A 1 115 ? -4.483 6.830 -9.001 1.00 84.00 115 TRP A CA 1
ATOM 869 C C . TRP A 1 115 ? -5.958 6.421 -8.813 1.00 84.00 115 TRP A C 1
ATOM 871 O O . TRP A 1 115 ? -6.863 7.209 -9.102 1.00 84.00 115 TRP A O 1
ATOM 881 N N . MET A 1 116 ? -6.227 5.219 -8.283 1.00 85.25 116 MET A N 1
ATOM 882 C CA . MET A 1 116 ? -7.578 4.740 -7.943 1.00 85.25 116 MET A CA 1
ATOM 883 C C . MET A 1 116 ? -8.065 5.287 -6.593 1.00 85.25 116 MET A C 1
ATOM 885 O O . MET A 1 116 ? -9.267 5.290 -6.312 1.00 85.25 116 MET A O 1
ATOM 889 N N . GLY A 1 117 ? -7.140 5.755 -5.755 1.00 81.56 117 GLY A N 1
ATOM 890 C CA . GLY A 1 117 ? -7.395 6.246 -4.409 1.00 81.56 117 GLY A CA 1
ATOM 891 C C . GLY A 1 117 ? -6.267 5.875 -3.447 1.00 81.56 117 GLY A C 1
ATOM 892 O O . GLY A 1 117 ? -5.614 4.849 -3.579 1.00 81.56 117 GLY A O 1
ATOM 893 N N . GLN A 1 118 ? -6.063 6.705 -2.424 1.00 83.62 118 GLN A N 1
ATOM 894 C CA . GLN A 1 118 ? -4.951 6.541 -1.478 1.00 83.62 118 GLN A CA 1
ATOM 895 C C . GLN A 1 118 ? -5.244 5.586 -0.317 1.00 83.62 118 GLN A C 1
ATOM 897 O O . GLN A 1 118 ? -4.397 5.394 0.549 1.00 83.62 118 GLN A O 1
ATOM 902 N N . THR A 1 119 ? -6.450 5.037 -0.222 1.00 85.88 119 THR A N 1
ATOM 903 C CA . THR A 1 119 ? -6.856 4.189 0.902 1.00 85.88 119 THR A CA 1
ATOM 904 C C . THR A 1 119 ? -7.533 2.949 0.367 1.00 85.88 119 THR A C 1
ATOM 906 O O . THR A 1 119 ? -8.442 3.041 -0.456 1.00 85.88 119 THR A O 1
ATOM 909 N N . THR A 1 120 ? -7.097 1.808 0.875 1.00 87.38 120 THR A N 1
ATOM 910 C CA . THR A 1 120 ? -7.671 0.499 0.594 1.00 87.38 120 THR A CA 1
ATOM 911 C C . THR A 1 120 ? -8.242 -0.083 1.887 1.00 87.38 120 THR A C 1
ATOM 913 O O . THR A 1 120 ? -8.048 0.483 2.971 1.00 87.38 120 THR A O 1
ATOM 916 N N . PRO A 1 121 ? -8.934 -1.230 1.825 1.00 85.19 121 PRO A N 1
ATOM 917 C CA . PRO A 1 121 ? -9.273 -1.959 3.032 1.00 85.19 121 PRO A CA 1
ATOM 918 C C . PRO A 1 121 ? -8.032 -2.330 3.854 1.00 85.19 121 PRO A C 1
ATOM 920 O O . PRO A 1 121 ? -8.085 -2.245 5.071 1.00 85.19 121 PRO A O 1
ATOM 923 N N . ASN A 1 122 ? -6.907 -2.716 3.247 1.00 87.81 122 ASN A N 1
ATOM 924 C CA . ASN A 1 122 ? -5.771 -3.262 3.998 1.00 87.81 122 ASN A CA 1
ATOM 925 C C . ASN A 1 122 ? -4.606 -2.290 4.221 1.00 87.81 122 ASN A C 1
ATOM 927 O O . ASN A 1 122 ? -3.663 -2.650 4.927 1.00 87.81 122 ASN A O 1
ATOM 931 N N . GLY A 1 123 ? -4.673 -1.058 3.720 1.00 90.88 123 GLY A N 1
ATOM 932 C CA . GLY A 1 123 ? -3.591 -0.094 3.865 1.00 90.88 123 GLY A CA 1
ATOM 933 C C . GLY A 1 123 ? -3.858 1.252 3.203 1.00 90.88 123 GLY A C 1
ATOM 934 O O . GLY A 1 123 ? -4.996 1.671 2.978 1.00 90.88 123 GLY A O 1
ATOM 935 N N . PHE A 1 124 ? -2.772 1.962 2.925 1.00 92.69 124 PHE A N 1
ATOM 936 C CA . PHE A 1 124 ? -2.800 3.248 2.246 1.00 92.69 124 PHE A CA 1
ATOM 937 C C . PHE A 1 124 ? -1.616 3.400 1.302 1.00 92.69 124 PHE A C 1
ATOM 939 O O . PHE A 1 124 ? -0.523 2.890 1.552 1.00 92.69 124 PHE A O 1
ATOM 946 N N . PHE A 1 125 ? -1.849 4.147 0.233 1.00 91.81 125 PHE A N 1
ATOM 947 C CA . PHE A 1 125 ? -0.846 4.494 -0.756 1.00 91.81 125 PHE A CA 1
ATOM 948 C C . PHE A 1 125 ? -0.262 5.889 -0.522 1.00 91.81 125 PHE A C 1
ATOM 950 O O . PHE A 1 125 ? -0.824 6.724 0.196 1.00 91.81 125 PHE A O 1
ATOM 957 N N . SER A 1 126 ? 0.864 6.148 -1.180 1.00 89.25 126 SER A N 1
ATOM 958 C CA . SER A 1 126 ? 1.379 7.486 -1.451 1.00 89.25 126 SER A CA 1
ATOM 959 C C . SER A 1 126 ? 0.421 8.318 -2.317 1.00 89.25 126 SER A C 1
ATOM 961 O O . SER A 1 126 ? -0.688 7.916 -2.669 1.00 89.25 126 SER A O 1
ATOM 963 N N . GLY A 1 127 ? 0.854 9.529 -2.676 1.00 82.50 127 GLY A N 1
ATOM 964 C CA . GLY A 1 127 ? 0.300 10.192 -3.853 1.00 82.50 127 GLY A CA 1
ATOM 965 C C . GLY A 1 127 ? 0.700 9.464 -5.130 1.00 82.50 127 GLY A C 1
ATOM 966 O O . GLY A 1 127 ? 1.774 8.876 -5.170 1.00 82.50 127 GLY A O 1
ATOM 967 N N . ASP A 1 128 ? -0.175 9.558 -6.125 1.00 85.38 128 ASP A N 1
ATOM 968 C CA . ASP A 1 128 ? 0.081 9.181 -7.516 1.00 85.38 128 ASP A CA 1
ATOM 969 C C . ASP A 1 128 ? 1.268 9.995 -8.074 1.00 85.38 128 ASP A C 1
ATOM 971 O O . ASP A 1 128 ? 1.316 11.228 -7.903 1.00 85.38 128 ASP A O 1
ATOM 975 N N . SER A 1 129 ? 2.242 9.317 -8.686 1.00 84.19 129 SER A N 1
ATOM 976 C CA . SER A 1 129 ? 3.455 9.924 -9.251 1.00 84.19 129 SER A CA 1
ATOM 977 C C . SER A 1 129 ? 3.150 11.006 -10.280 1.00 84.19 129 SER A C 1
ATOM 979 O O . SER A 1 129 ? 3.771 12.074 -10.234 1.00 84.19 129 SER A O 1
ATOM 981 N N . ALA A 1 130 ? 2.128 10.824 -11.119 1.00 82.62 130 ALA A N 1
ATOM 982 C CA . ALA A 1 130 ? 1.722 11.809 -12.120 1.00 82.62 130 ALA A CA 1
ATOM 983 C C . ALA A 1 130 ? 1.247 13.124 -11.477 1.00 82.62 130 ALA A C 1
ATOM 985 O O . ALA A 1 130 ? 1.427 14.220 -12.019 1.00 82.62 130 ALA A O 1
ATOM 986 N N . ASN A 1 131 ? 0.655 13.029 -10.283 1.00 82.69 131 ASN A N 1
ATOM 987 C CA . ASN A 1 131 ? 0.142 14.166 -9.524 1.00 82.69 131 ASN A CA 1
ATOM 988 C C . ASN A 1 131 ? 1.203 14.822 -8.633 1.00 82.69 131 ASN A C 1
ATOM 990 O O . ASN A 1 131 ? 1.196 16.044 -8.444 1.00 82.69 131 ASN A O 1
ATOM 994 N N . THR A 1 132 ? 2.091 14.024 -8.041 1.00 82.69 132 THR A N 1
ATOM 995 C CA . THR A 1 132 ? 3.136 14.517 -7.132 1.00 82.69 132 THR A CA 1
ATOM 996 C C . THR A 1 132 ? 4.378 15.012 -7.872 1.00 82.69 132 THR A C 1
ATOM 998 O O . THR A 1 132 ? 5.077 15.889 -7.358 1.00 82.69 132 THR A O 1
ATOM 1001 N N . GLY A 1 133 ? 4.633 14.491 -9.076 1.00 84.06 133 GLY A N 1
ATOM 1002 C CA . GLY A 1 133 ? 5.841 14.737 -9.861 1.00 84.06 133 GLY A CA 1
ATOM 1003 C C . GLY A 1 133 ? 7.097 14.088 -9.273 1.00 84.06 133 GLY A C 1
ATOM 1004 O O . GLY A 1 133 ? 8.203 14.531 -9.585 1.00 84.06 133 GLY A O 1
ATOM 1005 N N . LEU A 1 134 ? 6.938 13.111 -8.374 1.00 88.75 134 LEU A N 1
ATOM 1006 C CA . LEU A 1 134 ? 8.038 12.363 -7.774 1.00 88.75 134 LEU A CA 1
ATOM 100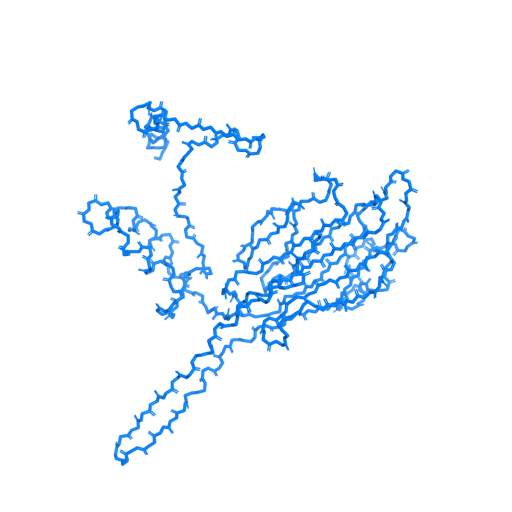7 C C . LEU A 1 134 ? 8.139 10.979 -8.421 1.00 88.75 134 LEU A C 1
ATOM 1009 O O . LEU A 1 134 ? 7.121 10.332 -8.640 1.00 88.75 134 LEU A O 1
ATOM 1013 N N . SER A 1 135 ? 9.367 10.517 -8.663 1.00 95.19 135 SER A N 1
ATOM 1014 C CA . SER A 1 135 ? 9.664 9.175 -9.184 1.00 95.19 135 SER A CA 1
ATOM 1015 C C . SER A 1 135 ? 9.639 8.113 -8.075 1.00 95.19 135 SER A C 1
ATOM 1017 O O . SER A 1 135 ? 10.603 7.365 -7.892 1.00 95.19 135 SER A O 1
ATOM 1019 N N . GLU A 1 136 ? 8.584 8.129 -7.258 1.00 95.00 136 GLU A N 1
ATOM 1020 C CA . GLU A 1 136 ? 8.389 7.207 -6.140 1.00 95.00 136 GLU A CA 1
ATOM 1021 C C . GLU A 1 136 ? 6.900 6.948 -5.868 1.00 95.00 136 GLU A C 1
ATOM 1023 O O . GLU A 1 136 ? 6.095 7.879 -5.879 1.00 95.00 136 GLU A O 1
ATOM 1028 N N . GLU A 1 137 ? 6.553 5.706 -5.524 1.00 95.44 137 GLU A N 1
ATOM 1029 C CA . GLU A 1 137 ? 5.238 5.339 -4.982 1.00 95.44 137 GLU A CA 1
ATOM 1030 C C . GLU A 1 137 ? 5.382 4.308 -3.856 1.00 95.44 137 GLU A C 1
ATOM 1032 O O . GLU A 1 137 ? 6.316 3.506 -3.841 1.00 95.44 137 GLU A O 1
ATOM 1037 N N . TYR A 1 138 ? 4.473 4.310 -2.879 1.00 95.56 138 TYR A N 1
ATOM 1038 C CA . TYR A 1 138 ? 4.468 3.298 -1.817 1.00 95.56 138 TYR A CA 1
ATOM 1039 C C . TYR A 1 138 ? 3.074 2.855 -1.414 1.00 95.56 138 TYR A C 1
ATOM 1041 O O . TYR A 1 138 ? 2.104 3.593 -1.542 1.00 95.56 138 TYR A O 1
ATOM 1049 N N . TYR A 1 139 ? 3.028 1.671 -0.815 1.00 96.94 139 TYR A N 1
ATOM 1050 C CA . TYR A 1 139 ? 1.898 1.122 -0.087 1.00 96.94 139 TYR A CA 1
ATOM 1051 C C . TYR A 1 139 ? 2.342 0.742 1.325 1.00 96.94 139 TYR A C 1
ATOM 1053 O O . TYR A 1 139 ? 3.364 0.078 1.516 1.00 96.94 139 TYR A O 1
ATOM 1061 N N . SER A 1 140 ? 1.566 1.126 2.332 1.00 94.94 140 SER A N 1
ATOM 1062 C CA . SER A 1 140 ? 1.785 0.710 3.713 1.00 94.94 140 SER A CA 1
ATOM 1063 C C . SER A 1 140 ? 0.546 0.003 4.236 1.00 94.94 140 SER A C 1
ATOM 1065 O O . SER A 1 140 ? -0.552 0.561 4.236 1.00 94.94 140 SER A O 1
ATOM 1067 N N . ALA A 1 141 ? 0.728 -1.242 4.669 1.00 92.12 141 ALA A N 1
ATOM 1068 C CA . ALA A 1 141 ? -0.341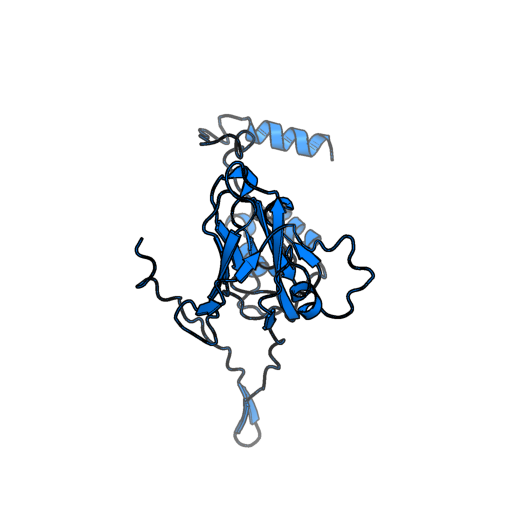 -2.033 5.243 1.00 92.12 141 ALA A CA 1
ATOM 1069 C C . ALA A 1 141 ? -0.731 -1.505 6.626 1.00 92.12 141 ALA A C 1
ATOM 1071 O O . ALA A 1 141 ? 0.113 -1.092 7.426 1.00 92.12 141 ALA A O 1
ATOM 1072 N N . ASN A 1 142 ? -2.014 -1.625 6.943 1.00 86.62 142 ASN A N 1
ATOM 1073 C CA . ASN A 1 142 ? -2.525 -1.446 8.290 1.00 86.62 142 ASN A CA 1
ATOM 1074 C C . ASN A 1 142 ? -1.853 -2.435 9.260 1.00 86.62 142 ASN A C 1
ATOM 1076 O O . ASN A 1 142 ? -1.330 -3.482 8.866 1.00 86.62 142 ASN A O 1
ATOM 1080 N N . ASP A 1 143 ? -1.908 -2.128 10.560 1.00 79.69 143 ASP A N 1
ATOM 1081 C CA . ASP A 1 143 ? -1.377 -3.010 11.613 1.00 79.69 143 ASP A CA 1
ATOM 1082 C C . ASP A 1 143 ? -2.013 -4.417 11.546 1.00 79.69 143 ASP A C 1
ATOM 1084 O O . ASP A 1 143 ? -1.368 -5.410 11.898 1.00 79.69 143 ASP A O 1
ATOM 1088 N N . TYR A 1 144 ? -3.251 -4.504 11.047 1.00 80.88 144 TYR A N 1
ATOM 1089 C CA . TYR A 1 144 ? -3.968 -5.745 10.778 1.00 80.88 144 TYR A CA 1
ATOM 1090 C C . TYR A 1 144 ? -4.644 -5.693 9.418 1.00 80.88 144 TYR A C 1
ATOM 1092 O O . TYR A 1 144 ? -5.223 -4.679 9.029 1.00 80.88 144 TYR A O 1
ATOM 1100 N N . VAL A 1 145 ? -4.569 -6.814 8.713 1.00 85.44 145 VAL A N 1
ATOM 1101 C CA . VAL A 1 145 ? -5.047 -6.944 7.341 1.00 85.44 145 VAL A CA 1
ATOM 1102 C C . VAL A 1 145 ? -5.786 -8.259 7.148 1.00 85.44 145 VAL A C 1
ATOM 1104 O O . VAL A 1 145 ? -5.709 -9.161 7.984 1.00 85.44 145 VAL A O 1
ATOM 1107 N N . GLN A 1 146 ? -6.485 -8.389 6.031 1.00 85.56 146 GLN A N 1
ATOM 1108 C CA . GLN A 1 146 ? -7.110 -9.630 5.606 1.00 85.56 146 GLN A CA 1
ATOM 1109 C C . GLN A 1 146 ? -6.046 -10.706 5.340 1.00 85.56 146 GLN A C 1
ATOM 1111 O O . GLN A 1 146 ? -4.980 -10.405 4.793 1.00 85.56 146 GLN A O 1
ATOM 1116 N N . PRO A 1 147 ? -6.306 -11.973 5.701 1.00 84.75 147 PRO A N 1
ATOM 1117 C CA . PRO A 1 147 ? -5.448 -13.070 5.298 1.00 84.75 147 PRO A CA 1
ATOM 1118 C C . PRO A 1 147 ? -5.559 -13.308 3.789 1.00 84.75 147 PRO A C 1
ATOM 1120 O O . PRO A 1 147 ? -6.639 -13.206 3.210 1.00 84.75 147 PRO A O 1
ATOM 1123 N N . GLY A 1 148 ? -4.445 -13.682 3.176 1.00 87.56 148 GLY A N 1
ATOM 1124 C CA . GLY A 1 148 ? -4.330 -13.925 1.744 1.00 87.56 148 GLY A CA 1
ATOM 1125 C C . GLY A 1 148 ? -3.012 -13.407 1.192 1.00 87.56 148 GLY A C 1
ATOM 1126 O O . GLY A 1 148 ? -2.105 -13.060 1.954 1.00 87.56 148 GLY A O 1
ATOM 1127 N N . ASP A 1 149 ? -2.925 -13.391 -0.128 1.00 89.38 149 ASP A N 1
ATOM 1128 C CA . ASP A 1 149 ? -1.750 -12.927 -0.848 1.00 89.38 149 ASP A CA 1
ATOM 1129 C C . ASP A 1 149 ? -1.886 -11.437 -1.170 1.00 89.38 149 ASP A C 1
ATOM 1131 O O . ASP A 1 149 ? -2.986 -10.927 -1.390 1.00 89.38 149 ASP A O 1
ATOM 1135 N N . TYR A 1 150 ? -0.751 -10.747 -1.102 1.00 93.00 150 TYR A N 1
ATOM 1136 C CA . TYR A 1 150 ? -0.590 -9.352 -1.478 1.00 93.00 150 TYR A CA 1
ATOM 1137 C C . TYR A 1 150 ? 0.452 -9.300 -2.586 1.00 93.00 150 TYR A C 1
ATOM 1139 O O . TYR A 1 150 ? 1.655 -9.320 -2.306 1.00 93.00 150 TYR A O 1
ATOM 1147 N N . ASP A 1 151 ? -0.012 -9.315 -3.830 1.00 93.81 151 ASP A N 1
ATOM 1148 C CA . ASP A 1 151 ? 0.839 -9.296 -5.016 1.00 93.81 151 ASP A CA 1
ATOM 1149 C C . ASP A 1 151 ? 1.209 -7.850 -5.361 1.00 93.81 151 ASP A C 1
ATOM 1151 O O . ASP A 1 151 ? 0.358 -6.958 -5.341 1.00 93.81 151 ASP A O 1
ATOM 1155 N N . VAL A 1 152 ? 2.483 -7.604 -5.667 1.00 95.19 152 VAL A N 1
ATOM 1156 C CA . VAL A 1 152 ? 2.957 -6.287 -6.106 1.00 95.19 152 VAL A CA 1
ATOM 1157 C C . VAL A 1 152 ? 3.188 -6.336 -7.602 1.00 95.19 152 VAL A C 1
ATOM 1159 O O . VAL A 1 152 ? 3.907 -7.206 -8.085 1.00 95.19 152 VAL A O 1
ATOM 1162 N N . ILE A 1 153 ? 2.590 -5.402 -8.330 1.00 95.81 153 ILE A N 1
ATOM 1163 C CA . ILE A 1 153 ? 2.708 -5.292 -9.781 1.00 95.81 153 ILE A CA 1
ATOM 1164 C C . ILE A 1 153 ? 3.104 -3.853 -10.105 1.00 95.81 153 ILE A C 1
ATOM 1166 O O . ILE A 1 153 ? 2.568 -2.912 -9.530 1.00 95.81 153 ILE A O 1
ATOM 1170 N N . ILE A 1 154 ? 4.058 -3.678 -11.010 1.00 96.81 154 ILE A N 1
ATOM 1171 C CA . ILE A 1 154 ? 4.574 -2.370 -11.412 1.00 96.81 154 ILE A CA 1
ATOM 1172 C C . ILE A 1 154 ? 4.349 -2.228 -12.911 1.00 96.81 154 ILE A C 1
ATOM 1174 O O . ILE A 1 154 ? 4.713 -3.130 -13.668 1.00 96.81 154 ILE A O 1
ATOM 1178 N N . ASN A 1 155 ? 3.754 -1.114 -13.333 1.00 94.44 155 ASN A N 1
ATOM 1179 C CA . ASN A 1 155 ? 3.533 -0.811 -14.743 1.00 94.44 155 ASN A CA 1
ATOM 1180 C C . ASN A 1 155 ? 4.285 0.450 -15.154 1.00 94.44 155 ASN A C 1
ATOM 1182 O O . ASN A 1 155 ? 4.264 1.452 -14.446 1.00 94.44 155 ASN A O 1
ATOM 1186 N N . TYR A 1 156 ? 4.905 0.407 -16.324 1.00 94.81 156 TYR A N 1
ATOM 1187 C CA . TYR A 1 156 ? 5.393 1.585 -17.018 1.00 94.81 156 TYR A CA 1
ATOM 1188 C C . TYR A 1 156 ? 4.243 2.179 -17.825 1.00 94.81 156 TYR A C 1
ATOM 1190 O O . TYR A 1 156 ? 3.897 1.680 -18.895 1.00 94.81 156 TYR A O 1
ATOM 1198 N N . HIS A 1 157 ? 3.626 3.223 -17.277 1.00 90.06 157 HIS A N 1
ATOM 1199 C CA . HIS A 1 157 ? 2.413 3.807 -17.830 1.00 90.06 157 HIS A CA 1
ATOM 1200 C C . HIS A 1 157 ? 2.713 4.684 -19.045 1.00 90.06 157 HIS A C 1
ATOM 1202 O O . HIS A 1 157 ? 2.049 4.593 -20.081 1.00 90.06 157 HIS A O 1
ATOM 1208 N N . GLN A 1 158 ? 3.717 5.557 -18.921 1.00 91.25 158 GLN A N 1
ATOM 1209 C CA . GLN A 1 158 ? 4.011 6.534 -19.957 1.00 91.25 158 GLN A CA 1
ATOM 1210 C C . GLN A 1 158 ? 5.474 6.972 -19.959 1.00 91.25 158 GLN A C 1
ATOM 1212 O O . GLN A 1 158 ? 6.088 7.195 -18.916 1.00 91.25 158 GLN A O 1
ATOM 1217 N N . ASP A 1 159 ? 5.998 7.206 -21.162 1.00 93.50 159 ASP A N 1
ATOM 1218 C CA . ASP A 1 159 ? 7.256 7.918 -21.345 1.00 93.50 159 ASP A CA 1
ATOM 1219 C C . ASP A 1 159 ? 7.230 9.312 -20.716 1.00 93.50 159 ASP A C 1
ATOM 1221 O O . ASP A 1 159 ? 6.242 10.062 -20.792 1.00 93.50 159 ASP A O 1
ATOM 1225 N N . GLY A 1 160 ? 8.386 9.662 -20.159 1.00 90.00 160 GLY A N 1
ATOM 1226 C CA . GLY A 1 160 ? 8.691 11.004 -19.708 1.00 90.00 160 GLY A CA 1
ATOM 1227 C C . GLY A 1 160 ? 8.965 11.951 -20.874 1.00 90.00 160 GLY A C 1
ATOM 1228 O O . GLY A 1 160 ? 8.999 11.585 -22.050 1.00 90.00 160 GLY A O 1
ATOM 1229 N N . LEU A 1 161 ? 9.218 13.215 -20.549 1.00 91.56 161 LEU A N 1
ATOM 1230 C CA . LEU A 1 161 ? 9.648 14.209 -21.531 1.00 91.56 161 LEU A CA 1
ATOM 1231 C C . LEU A 1 161 ? 11.061 13.928 -22.058 1.00 91.56 161 LEU A C 1
ATOM 1233 O O . LEU A 1 161 ? 11.378 14.310 -23.189 1.00 91.56 161 LEU A O 1
ATOM 1237 N N . PHE A 1 162 ? 11.916 13.318 -21.235 1.00 91.75 162 PHE A N 1
ATOM 1238 C CA . PHE A 1 162 ? 13.337 13.118 -21.525 1.00 91.75 162 PHE A CA 1
ATOM 1239 C C . PHE A 1 162 ? 13.764 11.651 -21.573 1.00 91.75 162 PHE A C 1
ATOM 1241 O O . PHE A 1 162 ? 14.841 11.366 -22.103 1.00 91.75 162 PHE A O 1
ATOM 1248 N N . SER A 1 163 ? 12.940 10.742 -21.058 1.00 93.25 163 SER A N 1
ATOM 1249 C CA . SER A 1 163 ? 13.280 9.329 -20.908 1.00 93.25 163 SER A CA 1
ATOM 1250 C C . SER A 1 163 ? 12.180 8.443 -21.471 1.00 93.25 163 SER A C 1
ATOM 1252 O O . SER A 1 163 ? 11.000 8.681 -21.235 1.00 93.25 163 SER A O 1
ATOM 1254 N N . ASN A 1 164 ? 12.594 7.400 -22.185 1.00 95.62 164 ASN A N 1
ATOM 1255 C CA . ASN A 1 164 ? 11.727 6.351 -22.721 1.00 95.62 164 ASN A CA 1
ATOM 1256 C C . ASN A 1 164 ? 11.981 4.984 -22.061 1.00 95.62 164 ASN A C 1
ATOM 1258 O O . ASN A 1 164 ? 11.766 3.938 -22.666 1.00 95.62 164 ASN A O 1
ATOM 1262 N N . SER A 1 165 ? 12.568 5.008 -20.864 1.00 96.88 165 SER A N 1
ATOM 1263 C CA . SER A 1 165 ? 12.772 3.842 -20.010 1.00 96.88 165 SER A CA 1
ATOM 1264 C C . SER A 1 165 ? 12.993 4.298 -18.565 1.00 96.88 165 SER A C 1
ATOM 1266 O O . SER A 1 165 ? 13.311 5.470 -18.319 1.00 96.88 165 SER A O 1
ATOM 1268 N N . ALA A 1 166 ? 12.856 3.379 -17.615 1.00 97.50 166 ALA A N 1
ATOM 1269 C CA . ALA A 1 166 ? 13.099 3.615 -16.195 1.00 97.50 166 ALA A CA 1
ATOM 1270 C C . ALA A 1 166 ? 13.787 2.403 -15.560 1.00 97.50 166 ALA A C 1
ATOM 1272 O O . ALA A 1 166 ? 13.359 1.272 -15.783 1.00 97.50 166 ALA A O 1
ATOM 1273 N N . ASN A 1 167 ? 14.824 2.618 -14.745 1.00 98.06 167 ASN A N 1
ATOM 1274 C CA . ASN A 1 167 ? 15.357 1.574 -13.871 1.00 98.06 167 ASN A CA 1
ATOM 1275 C C . ASN A 1 167 ? 14.651 1.647 -12.519 1.00 98.06 167 ASN A C 1
ATOM 1277 O O . ASN A 1 167 ? 14.878 2.573 -11.741 1.00 98.06 167 ASN A O 1
ATOM 1281 N N . VAL A 1 168 ? 13.820 0.652 -12.231 1.00 98.00 168 VAL A N 1
ATOM 1282 C CA . VAL A 1 168 ? 12.985 0.604 -11.031 1.00 98.00 168 VAL A CA 1
ATOM 1283 C C . VAL A 1 168 ? 13.647 -0.240 -9.958 1.00 98.00 168 VAL A C 1
ATOM 1285 O O . VAL A 1 168 ? 14.082 -1.361 -10.221 1.00 98.00 168 VAL A O 1
ATOM 1288 N N . THR A 1 169 ? 13.687 0.264 -8.730 1.00 98.31 169 THR A N 1
ATOM 1289 C CA . THR A 1 169 ? 14.036 -0.528 -7.547 1.00 98.31 169 THR A CA 1
ATOM 1290 C C . THR A 1 169 ? 12.783 -0.757 -6.718 1.00 98.31 169 THR A C 1
ATOM 1292 O O . THR A 1 169 ? 12.112 0.195 -6.327 1.00 98.31 169 THR A O 1
ATOM 1295 N N . PHE A 1 170 ? 12.479 -2.023 -6.436 1.00 97.31 170 PHE A N 1
ATOM 1296 C CA . PHE A 1 170 ? 11.409 -2.403 -5.522 1.00 97.31 170 PHE A CA 1
ATOM 1297 C C . PHE A 1 170 ? 11.993 -2.626 -4.136 1.00 97.31 170 PHE A C 1
ATOM 1299 O O . PHE A 1 170 ? 12.938 -3.396 -3.969 1.00 97.31 170 PHE A O 1
ATOM 1306 N N . TRP A 1 171 ? 11.399 -1.990 -3.142 1.00 96.88 171 TRP A N 1
ATOM 1307 C CA . TRP A 1 171 ? 11.726 -2.128 -1.739 1.00 96.88 171 TRP A CA 1
ATOM 1308 C C . TRP A 1 171 ? 10.539 -2.716 -0.987 1.00 96.88 171 TRP A C 1
ATOM 1310 O O . TRP A 1 171 ? 9.391 -2.316 -1.183 1.00 96.88 171 TRP A O 1
ATOM 1320 N N . TYR A 1 172 ? 10.820 -3.629 -0.068 1.00 94.44 172 TYR A N 1
ATOM 1321 C CA . TYR A 1 172 ? 9.811 -4.209 0.803 1.00 94.44 172 TYR A CA 1
ATOM 1322 C C . TYR A 1 172 ? 10.304 -4.300 2.240 1.00 94.44 172 TYR A C 1
ATOM 1324 O O . TYR A 1 172 ? 11.478 -4.551 2.523 1.00 94.44 172 TYR A O 1
ATOM 1332 N N . TYR A 1 173 ? 9.372 -4.098 3.159 1.00 91.94 173 TYR A N 1
ATOM 1333 C CA . TYR A 1 173 ? 9.569 -4.276 4.583 1.00 91.94 173 TYR A CA 1
ATOM 1334 C C . TYR A 1 173 ? 8.582 -5.315 5.094 1.00 91.94 173 TYR A C 1
ATOM 1336 O O . TYR A 1 173 ? 7.371 -5.150 4.953 1.00 91.94 173 TYR A O 1
ATOM 1344 N N . GLU A 1 174 ? 9.106 -6.366 5.721 1.00 89.25 174 GLU A N 1
ATOM 1345 C CA . GLU A 1 174 ? 8.312 -7.423 6.334 1.00 89.25 174 GLU A CA 1
ATOM 1346 C C . GLU A 1 174 ? 8.719 -7.597 7.806 1.00 89.25 174 GLU A C 1
ATOM 1348 O O . GLU A 1 174 ? 9.748 -8.219 8.088 1.00 89.25 174 GLU A O 1
ATOM 1353 N N . PRO A 1 175 ? 7.914 -7.106 8.768 1.00 82.75 175 PRO A N 1
ATOM 1354 C CA . PRO A 1 175 ? 8.282 -7.110 10.184 1.00 82.75 175 PRO A CA 1
ATOM 1355 C C . PRO A 1 175 ? 8.459 -8.516 10.777 1.00 82.75 175 PRO A C 1
ATOM 1357 O O . PRO A 1 175 ? 9.075 -8.659 11.838 1.00 82.75 175 PRO A O 1
ATOM 1360 N N . GLN A 1 176 ? 7.905 -9.556 10.142 1.00 79.44 176 GLN A N 1
ATOM 1361 C CA . GLN A 1 176 ? 8.056 -10.940 10.598 1.00 79.44 176 GLN A CA 1
ATOM 1362 C C . GLN A 1 176 ? 9.337 -11.616 10.090 1.00 79.44 176 GLN A C 1
ATOM 1364 O O . GLN A 1 176 ? 9.772 -12.594 10.700 1.00 79.44 176 GLN A O 1
ATOM 1369 N N . SER A 1 177 ? 9.944 -11.120 9.007 1.00 80.31 177 SER A N 1
ATOM 1370 C CA . SER A 1 177 ? 11.152 -11.702 8.408 1.00 80.31 177 SER A CA 1
ATOM 1371 C C . SER A 1 177 ? 12.408 -10.879 8.700 1.00 80.31 177 SER A C 1
ATOM 1373 O O . SER A 1 177 ? 13.474 -11.456 8.915 1.00 80.31 177 SER A O 1
ATOM 1375 N N . SER A 1 178 ? 12.287 -9.549 8.746 1.00 81.69 178 SER A N 1
ATOM 1376 C CA . SER A 1 178 ? 13.403 -8.614 8.858 1.00 81.69 178 SER A CA 1
ATOM 1377 C C . SER A 1 178 ? 13.026 -7.387 9.692 1.00 81.69 178 SER A C 1
ATOM 1379 O O . SER A 1 178 ? 11.889 -6.924 9.702 1.00 81.69 178 SER A O 1
ATOM 1381 N N . SER A 1 179 ? 14.006 -6.824 10.401 1.00 80.94 179 SER A N 1
ATOM 1382 C CA . SER A 1 179 ? 13.868 -5.511 11.048 1.00 80.94 179 SER A CA 1
ATOM 1383 C C . SER A 1 179 ? 14.234 -4.345 10.128 1.00 80.94 179 SER A C 1
ATOM 1385 O O . SER A 1 179 ? 14.161 -3.199 10.567 1.00 80.94 179 SER A O 1
ATOM 1387 N N . ASP A 1 180 ? 14.662 -4.641 8.902 1.00 84.69 180 ASP A N 1
ATOM 1388 C CA . ASP A 1 180 ? 15.186 -3.685 7.930 1.00 84.69 180 ASP A CA 1
ATOM 1389 C C . ASP A 1 180 ? 14.551 -3.885 6.549 1.00 84.69 180 ASP A C 1
ATOM 1391 O O . ASP A 1 180 ? 14.049 -4.975 6.241 1.00 84.69 180 ASP A O 1
ATOM 1395 N N . TRP A 1 181 ? 14.591 -2.833 5.736 1.00 90.44 181 TRP A N 1
ATOM 1396 C CA . TRP A 1 181 ? 14.117 -2.851 4.357 1.00 90.44 181 TRP A CA 1
ATOM 1397 C C . TRP A 1 181 ? 14.979 -3.767 3.489 1.00 90.44 181 TRP A C 1
ATOM 1399 O O . TRP A 1 181 ? 16.196 -3.868 3.647 1.00 90.44 181 TRP A O 1
ATOM 1409 N N . GLN A 1 182 ? 14.327 -4.435 2.550 1.00 93.44 182 GLN A N 1
ATOM 1410 C CA . GLN A 1 182 ? 14.939 -5.307 1.559 1.00 93.44 182 GLN A CA 1
ATOM 1411 C C . GLN A 1 182 ? 14.608 -4.772 0.168 1.00 93.44 182 GLN A C 1
ATOM 1413 O O . GLN A 1 182 ? 13.621 -4.057 0.014 1.00 93.44 182 GLN A O 1
ATOM 1418 N N . SER A 1 183 ? 15.414 -5.108 -0.839 1.00 94.38 183 SER A N 1
ATOM 1419 C CA . SER A 1 183 ? 15.164 -4.672 -2.213 1.00 94.38 183 SER A CA 1
ATOM 1420 C C . SER A 1 183 ? 15.349 -5.765 -3.254 1.00 94.38 183 SER A C 1
ATOM 1422 O O . SER A 1 183 ? 16.059 -6.751 -3.043 1.00 94.38 183 SER A O 1
ATOM 1424 N N . ALA A 1 184 ? 14.691 -5.556 -4.390 1.00 93.62 184 ALA A N 1
ATOM 1425 C CA . ALA A 1 184 ? 14.865 -6.269 -5.641 1.00 93.62 184 ALA A CA 1
ATOM 1426 C C . ALA A 1 184 ? 15.075 -5.254 -6.777 1.00 93.62 184 ALA A C 1
ATOM 1428 O O . ALA A 1 184 ? 14.555 -4.138 -6.733 1.00 93.62 184 ALA A O 1
ATOM 1429 N N . GLY A 1 185 ? 15.840 -5.651 -7.795 1.00 91.81 185 GLY A N 1
ATOM 1430 C CA . GLY A 1 185 ? 16.219 -4.786 -8.913 1.00 91.81 185 GLY A CA 1
ATOM 1431 C C . GLY A 1 185 ? 17.658 -4.243 -8.821 1.00 91.81 185 GLY A C 1
ATOM 1432 O O . GLY A 1 185 ? 18.472 -4.779 -8.060 1.00 91.81 185 GLY A O 1
ATOM 1433 N N . PRO A 1 186 ? 18.001 -3.213 -9.619 1.00 95.75 186 PRO A N 1
ATOM 1434 C CA . PRO A 1 186 ? 17.101 -2.490 -10.519 1.00 95.75 186 PRO A CA 1
ATOM 1435 C C . PRO A 1 186 ? 16.564 -3.366 -11.663 1.00 95.75 186 PRO A C 1
ATOM 1437 O O . PRO A 1 186 ? 17.273 -4.244 -12.157 1.00 95.75 186 PRO A O 1
ATOM 1440 N N . PHE A 1 187 ? 15.321 -3.123 -12.073 1.00 96.50 187 PHE A N 1
ATOM 1441 C CA . PHE A 1 187 ? 14.674 -3.738 -13.233 1.00 96.50 187 PHE A CA 1
ATOM 1442 C C . PHE A 1 187 ? 14.328 -2.644 -14.246 1.00 96.50 187 PHE A C 1
ATOM 1444 O O . PHE A 1 187 ? 13.742 -1.630 -13.870 1.00 96.50 187 PHE A O 1
ATOM 1451 N N . GLN A 1 188 ? 14.728 -2.809 -15.507 1.00 97.38 188 GLN A N 1
ATOM 1452 C CA . GLN A 1 188 ? 14.458 -1.810 -16.540 1.00 97.38 188 GLN A CA 1
ATOM 1453 C C . GLN A 1 188 ? 13.072 -2.043 -17.141 1.00 97.38 188 GLN A C 1
ATOM 1455 O O . GLN A 1 188 ? 12.800 -3.143 -17.614 1.00 97.38 188 GLN A O 1
ATOM 1460 N N . LEU A 1 189 ? 12.244 -1.000 -17.155 1.00 96.81 189 LEU A N 1
ATOM 1461 C CA . LEU A 1 189 ? 10.950 -0.978 -17.829 1.00 96.81 189 LEU A CA 1
ATOM 1462 C C . LEU A 1 189 ? 10.933 0.045 -18.969 1.00 96.81 189 LEU A C 1
ATOM 1464 O O . LEU A 1 189 ? 11.593 1.085 -18.876 1.00 96.81 189 LEU A O 1
ATOM 1468 N N . ASP A 1 190 ? 10.186 -0.261 -20.030 1.00 96.38 190 ASP A N 1
ATOM 1469 C CA . ASP A 1 190 ? 9.948 0.597 -21.194 1.00 96.38 190 ASP A CA 1
ATOM 1470 C C . ASP A 1 190 ? 8.737 0.126 -22.033 1.00 96.38 190 ASP A C 1
ATOM 1472 O O . ASP A 1 190 ? 8.124 -0.906 -21.764 1.00 96.38 190 ASP A O 1
ATOM 1476 N N . LEU A 1 191 ? 8.414 0.863 -23.098 1.00 93.88 191 LEU A N 1
ATOM 1477 C CA . LEU A 1 191 ? 7.289 0.592 -24.005 1.00 93.88 191 LEU A CA 1
ATOM 1478 C C . LEU A 1 191 ? 7.679 -0.188 -25.286 1.00 93.88 191 LEU A C 1
ATOM 1480 O O . LEU A 1 191 ? 6.993 -0.126 -26.306 1.00 93.88 191 LEU A O 1
ATOM 1484 N N . ASN A 1 192 ? 8.803 -0.916 -25.304 1.00 90.25 192 ASN A N 1
ATOM 1485 C CA . ASN A 1 192 ? 9.258 -1.612 -26.518 1.00 90.25 192 ASN A CA 1
ATOM 1486 C C . ASN A 1 192 ? 8.502 -2.923 -26.804 1.00 90.25 192 ASN A C 1
ATOM 1488 O O . ASN A 1 192 ? 8.420 -3.348 -27.962 1.00 90.25 192 ASN A O 1
ATOM 1492 N N . GLN A 1 193 ? 7.974 -3.581 -25.773 1.00 86.50 193 GLN A N 1
ATOM 1493 C CA . GLN A 1 193 ? 7.233 -4.838 -25.843 1.00 86.50 193 GLN A CA 1
ATOM 1494 C C . GLN A 1 193 ? 6.024 -4.798 -24.898 1.00 86.50 193 GLN A C 1
ATOM 1496 O O . GLN A 1 193 ? 5.967 -5.525 -23.908 1.00 86.50 193 GLN A O 1
ATOM 1501 N N . GLU A 1 194 ? 5.058 -3.951 -25.245 1.00 84.94 194 GLU A N 1
ATOM 1502 C CA . GLU A 1 194 ? 3.865 -3.706 -24.434 1.00 84.94 194 GLU A CA 1
ATOM 1503 C C . GLU A 1 194 ? 2.900 -4.901 -24.374 1.00 84.94 194 GLU A C 1
ATOM 1505 O O . GLU A 1 194 ? 2.621 -5.570 -25.385 1.00 84.94 194 GLU A O 1
ATOM 1510 N N . LEU A 1 195 ? 2.308 -5.121 -23.200 1.00 77.00 195 LEU A N 1
ATOM 1511 C CA . LEU A 1 195 ? 1.164 -6.012 -23.037 1.00 77.00 195 LEU A CA 1
ATOM 1512 C C . LEU A 1 195 ? -0.133 -5.295 -23.439 1.00 77.00 195 LEU A C 1
ATOM 1514 O O . LEU A 1 195 ? -0.702 -4.514 -22.686 1.00 77.00 195 LEU A O 1
ATOM 1518 N N . GLY A 1 196 ? -0.671 -5.620 -24.617 1.00 66.69 196 GLY A N 1
ATOM 1519 C CA . GLY A 1 196 ? -1.925 -5.010 -25.079 1.00 66.69 196 GLY A CA 1
ATOM 1520 C C . GLY A 1 196 ? -3.171 -5.407 -24.269 1.00 66.69 196 GLY A C 1
ATOM 1521 O O . GLY A 1 196 ? -4.079 -4.594 -24.101 1.00 66.69 196 GLY A O 1
ATOM 1522 N N . ASN A 1 197 ? -3.259 -6.659 -23.803 1.00 69.94 197 ASN A N 1
ATOM 1523 C CA . ASN A 1 197 ? -4.307 -7.118 -22.887 1.00 69.94 197 ASN A CA 1
ATOM 1524 C C . ASN A 1 197 ? -3.877 -8.369 -22.103 1.00 69.94 197 ASN A C 1
ATOM 1526 O O . ASN A 1 197 ? -2.977 -9.098 -22.515 1.00 69.94 197 ASN A O 1
ATOM 1530 N N . PHE A 1 198 ? -4.568 -8.654 -20.999 1.00 74.38 198 PHE A N 1
ATOM 1531 C CA . PHE A 1 198 ? -4.264 -9.791 -20.124 1.00 74.38 198 PHE A CA 1
ATOM 1532 C C . PHE A 1 198 ? -4.811 -11.144 -20.622 1.00 74.38 198 PHE A C 1
ATOM 1534 O O . PHE A 1 198 ? -4.697 -12.141 -19.916 1.00 74.38 198 PHE A O 1
ATOM 1541 N N . ASP A 1 199 ? -5.388 -11.231 -21.828 1.00 73.00 199 ASP A N 1
ATOM 1542 C CA . ASP A 1 199 ? -6.045 -12.465 -22.304 1.00 73.00 199 ASP A CA 1
ATOM 1543 C C . ASP A 1 199 ? -5.063 -13.638 -22.479 1.00 73.00 199 ASP A C 1
ATOM 1545 O O . ASP A 1 199 ? -5.470 -14.801 -22.496 1.00 73.00 199 ASP A O 1
ATOM 1549 N N . ASN A 1 200 ? -3.773 -13.334 -22.638 1.00 71.00 200 ASN A N 1
ATOM 1550 C CA . ASN A 1 200 ? -2.721 -14.317 -22.892 1.00 71.00 200 ASN A CA 1
ATOM 1551 C C . ASN A 1 200 ? -1.921 -14.701 -21.642 1.00 71.00 200 ASN A C 1
ATOM 1553 O O . ASN A 1 200 ? -1.071 -15.588 -21.738 1.00 71.00 200 ASN A O 1
ATOM 1557 N N . ILE A 1 201 ? -2.178 -14.060 -20.496 1.00 76.75 201 ILE A N 1
ATOM 1558 C CA . ILE A 1 201 ? -1.503 -14.403 -19.245 1.00 76.75 201 ILE A CA 1
ATOM 1559 C C . ILE A 1 201 ? -2.342 -15.390 -18.429 1.00 76.75 201 ILE A C 1
ATOM 1561 O O . ILE A 1 201 ? -3.568 -15.337 -18.373 1.00 76.75 201 ILE A O 1
ATOM 1565 N N . THR A 1 202 ? -1.653 -16.332 -17.803 1.00 77.06 202 THR A N 1
ATOM 1566 C CA . THR A 1 202 ? -2.210 -17.398 -16.957 1.00 77.06 202 THR A CA 1
ATOM 1567 C C . THR A 1 202 ? -1.592 -17.410 -15.562 1.00 77.06 202 THR A C 1
ATOM 1569 O O . THR A 1 202 ? -2.129 -18.063 -14.670 1.00 77.06 202 THR A O 1
ATOM 1572 N N . ASP A 1 203 ? -0.489 -16.683 -15.386 1.00 82.94 203 ASP A N 1
ATOM 1573 C CA . ASP A 1 203 ? 0.263 -16.514 -14.148 1.00 82.94 203 ASP A CA 1
ATOM 1574 C C . ASP A 1 203 ? 0.864 -15.095 -14.125 1.00 82.94 203 ASP A C 1
ATOM 1576 O O . ASP A 1 203 ? 1.218 -14.569 -15.184 1.00 82.94 203 ASP A O 1
ATOM 1580 N N . LEU A 1 204 ? 0.967 -14.475 -12.945 1.00 84.50 204 LEU A N 1
ATOM 1581 C CA . LEU A 1 204 ? 1.515 -13.122 -12.790 1.00 84.50 204 LEU A CA 1
ATOM 1582 C C . LEU A 1 204 ? 3.003 -13.042 -13.148 1.00 84.50 204 LEU A C 1
ATOM 1584 O O . LEU A 1 204 ? 3.449 -12.007 -13.633 1.00 84.50 204 LEU A O 1
ATOM 1588 N N . GLU A 1 205 ? 3.759 -14.132 -13.013 1.00 87.19 205 GLU A N 1
ATOM 1589 C CA . GLU A 1 205 ? 5.164 -14.190 -13.438 1.00 87.19 205 GLU A CA 1
ATOM 1590 C C . GLU A 1 205 ? 5.335 -13.915 -14.939 1.00 87.19 205 GLU A C 1
ATOM 1592 O O . GLU A 1 205 ? 6.377 -13.420 -15.361 1.00 87.19 205 GLU A O 1
ATOM 1597 N N . GLN A 1 206 ? 4.305 -14.177 -15.755 1.00 85.75 206 GLN A N 1
ATOM 1598 C CA . GLN A 1 206 ? 4.337 -13.907 -17.198 1.00 85.75 206 GLN A CA 1
ATOM 1599 C C . GLN A 1 206 ? 4.300 -12.414 -17.529 1.00 85.75 206 GLN A C 1
ATOM 1601 O O . GLN A 1 206 ? 4.611 -12.040 -18.655 1.00 85.75 206 GLN A O 1
ATOM 1606 N N . LEU A 1 207 ? 3.959 -11.548 -16.568 1.00 86.94 207 LEU A N 1
ATOM 1607 C CA . LEU A 1 207 ? 4.088 -10.102 -16.746 1.00 86.94 207 LEU A CA 1
ATOM 1608 C C . LEU A 1 207 ? 5.542 -9.702 -17.022 1.00 86.94 207 LEU A C 1
ATOM 1610 O O . LEU A 1 207 ? 5.776 -8.800 -17.815 1.00 86.94 207 LEU A O 1
ATOM 1614 N N . ASN A 1 208 ? 6.509 -10.439 -16.468 1.00 91.06 208 ASN A N 1
ATOM 1615 C CA . ASN A 1 208 ? 7.939 -10.186 -16.653 1.00 91.06 208 ASN A CA 1
ATOM 1616 C C . ASN A 1 208 ? 8.442 -10.471 -18.084 1.00 91.06 208 ASN A C 1
ATOM 1618 O O . ASN A 1 208 ? 9.588 -10.150 -18.399 1.00 91.06 208 ASN A O 1
ATOM 1622 N N . ASP A 1 209 ? 7.614 -11.075 -18.947 1.00 90.56 209 ASP A N 1
ATOM 1623 C CA . ASP A 1 209 ? 7.915 -11.259 -20.372 1.00 90.56 209 ASP A CA 1
ATOM 1624 C C . ASP A 1 209 ? 7.619 -9.996 -21.207 1.00 90.56 209 ASP A C 1
ATOM 1626 O O . ASP A 1 209 ? 7.958 -9.956 -22.394 1.00 90.56 209 ASP A O 1
ATOM 1630 N N . TYR A 1 210 ? 6.986 -8.981 -20.610 1.00 92.50 210 TYR A N 1
ATOM 1631 C CA . TYR A 1 210 ? 6.609 -7.715 -21.237 1.00 92.50 210 TYR A CA 1
ATOM 1632 C C . TYR A 1 210 ? 7.425 -6.573 -20.633 1.00 92.50 210 TYR A C 1
ATOM 1634 O O . TYR A 1 210 ? 7.690 -6.552 -19.436 1.00 92.50 210 TYR A O 1
ATOM 1642 N N . SER A 1 211 ? 7.871 -5.632 -21.464 1.00 93.94 211 SER A N 1
ATOM 1643 C CA . SER A 1 211 ? 8.809 -4.592 -21.018 1.00 93.94 211 SER A CA 1
ATOM 1644 C C . SER A 1 211 ? 8.143 -3.497 -20.188 1.00 93.94 211 SER A C 1
ATOM 1646 O O . SER A 1 211 ? 8.835 -2.758 -19.494 1.00 93.94 211 SER A O 1
ATOM 1648 N N . ASP A 1 212 ? 6.819 -3.380 -20.272 1.00 94.25 212 ASP A N 1
ATOM 1649 C CA . ASP A 1 212 ? 6.002 -2.396 -19.570 1.00 94.25 212 ASP A CA 1
ATOM 1650 C C . ASP A 1 212 ? 5.478 -2.914 -18.224 1.00 94.25 212 ASP A C 1
ATOM 1652 O O . ASP A 1 212 ? 4.850 -2.156 -17.486 1.00 94.25 212 ASP A O 1
ATOM 1656 N N . TRP A 1 213 ? 5.742 -4.175 -17.867 1.00 94.50 213 TRP A N 1
ATOM 1657 C CA . TRP A 1 213 ? 5.302 -4.762 -16.604 1.00 94.50 213 TRP A CA 1
ATOM 1658 C C . TRP A 1 213 ? 6.444 -5.418 -15.837 1.00 94.50 213 TRP A C 1
ATOM 1660 O O . TRP A 1 213 ? 7.331 -6.058 -16.396 1.00 94.50 213 TRP A O 1
ATOM 1670 N N . TRP A 1 214 ? 6.380 -5.310 -14.514 1.00 95.62 214 TRP A N 1
ATOM 1671 C CA . TRP A 1 214 ? 7.223 -6.077 -13.611 1.00 95.62 214 TRP A CA 1
ATOM 1672 C C . TRP A 1 214 ? 6.406 -6.616 -12.442 1.00 95.62 214 TRP A C 1
ATOM 1674 O O . TRP A 1 214 ? 5.719 -5.878 -11.736 1.00 95.62 214 TRP A O 1
ATOM 1684 N N . TYR A 1 215 ? 6.511 -7.921 -12.228 1.00 95.19 215 TYR A N 1
ATOM 1685 C CA . TYR A 1 215 ? 5.999 -8.638 -11.074 1.00 95.19 215 TYR A CA 1
ATOM 1686 C C . TYR A 1 215 ? 7.178 -9.057 -10.177 1.00 95.19 215 TYR A C 1
ATOM 1688 O O . TYR A 1 215 ? 7.810 -10.089 -10.426 1.00 95.19 215 TYR A O 1
ATOM 1696 N N . PRO A 1 216 ? 7.530 -8.257 -9.149 1.00 92.50 216 PRO A N 1
ATOM 1697 C CA . PRO A 1 216 ? 8.587 -8.596 -8.193 1.00 92.50 216 PRO A CA 1
ATOM 1698 C C . PRO A 1 216 ? 8.223 -9.741 -7.235 1.00 92.50 216 PRO A C 1
ATOM 1700 O O . PRO A 1 216 ? 9.111 -10.260 -6.553 1.00 92.50 216 PRO A O 1
ATOM 1703 N N . GLY A 1 217 ? 6.946 -10.121 -7.159 1.00 89.88 217 GLY A N 1
ATOM 1704 C CA . GLY A 1 217 ? 6.452 -11.205 -6.318 1.00 89.88 217 GLY A CA 1
ATOM 1705 C C . GLY A 1 217 ? 5.347 -10.761 -5.365 1.00 89.88 217 GLY A C 1
ATOM 1706 O O . GLY A 1 217 ? 4.714 -9.717 -5.539 1.00 89.88 217 GLY A O 1
ATOM 1707 N N . ASN A 1 218 ? 5.132 -11.568 -4.326 1.00 88.94 218 ASN A N 1
ATOM 1708 C CA . ASN A 1 218 ? 4.060 -11.352 -3.369 1.00 88.94 218 ASN A CA 1
ATOM 1709 C C . ASN A 1 218 ? 4.460 -11.603 -1.922 1.00 88.94 218 ASN A C 1
ATOM 1711 O O . ASN A 1 218 ? 5.512 -12.164 -1.601 1.00 88.94 218 ASN A O 1
ATOM 1715 N N . LEU A 1 219 ? 3.565 -11.173 -1.041 1.00 90.75 219 LEU A N 1
ATOM 1716 C CA . LEU A 1 219 ? 3.641 -11.418 0.381 1.00 90.75 219 LEU A CA 1
ATOM 1717 C C . LEU A 1 219 ? 2.371 -12.118 0.853 1.00 90.75 219 LEU A C 1
ATOM 1719 O O . LEU A 1 219 ? 1.282 -11.556 0.803 1.00 90.75 219 LEU A O 1
ATOM 1723 N N . SER A 1 220 ? 2.521 -13.328 1.386 1.00 89.00 220 SER A N 1
ATOM 1724 C CA . SER A 1 220 ? 1.386 -14.085 1.909 1.00 89.00 220 SER A CA 1
ATOM 1725 C C . SER A 1 220 ? 1.176 -13.856 3.404 1.00 89.00 220 SER A C 1
ATOM 1727 O O . SER A 1 220 ? 2.113 -13.836 4.215 1.00 89.00 220 SER A O 1
ATOM 1729 N N . ARG A 1 221 ? -0.091 -13.726 3.789 1.00 86.38 221 ARG A N 1
ATOM 1730 C CA . ARG A 1 221 ? -0.556 -13.614 5.167 1.00 86.38 221 ARG A CA 1
ATOM 1731 C C . ARG A 1 221 ? -1.533 -14.732 5.482 1.00 86.38 221 ARG A C 1
ATOM 1733 O O . ARG A 1 221 ? -2.736 -14.628 5.276 1.00 86.38 221 ARG A O 1
ATOM 1740 N N . ALA A 1 222 ? -1.008 -15.823 6.028 1.00 78.44 222 ALA A N 1
ATOM 1741 C CA . ALA A 1 222 ? -1.841 -16.937 6.451 1.00 78.44 222 ALA A CA 1
ATOM 1742 C C . ALA A 1 222 ? -2.702 -16.549 7.661 1.00 78.44 222 ALA A C 1
ATOM 1744 O O . ALA A 1 222 ? -2.184 -16.030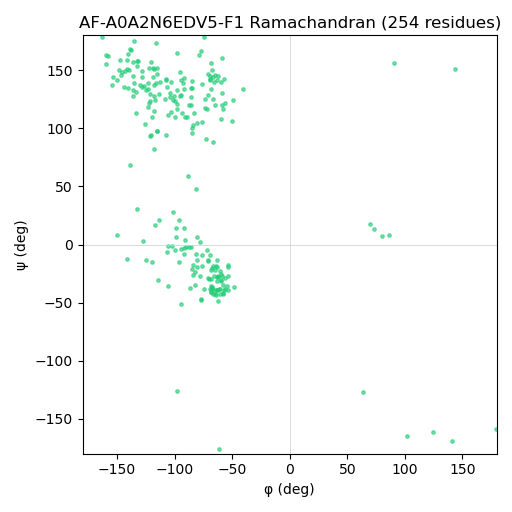 8.654 1.00 78.44 222 ALA A O 1
ATOM 1745 N N . ALA A 1 223 ? -3.994 -16.891 7.615 1.00 66.12 223 ALA A N 1
ATOM 1746 C CA . ALA A 1 223 ? -4.847 -16.908 8.799 1.00 66.12 223 ALA A CA 1
ATOM 1747 C C . ALA A 1 223 ? -4.127 -17.689 9.904 1.00 66.12 223 ALA A C 1
ATOM 1749 O O . ALA A 1 223 ? -3.713 -18.836 9.694 1.00 66.12 223 ALA A O 1
ATOM 1750 N N . ALA A 1 224 ? -3.936 -17.074 11.073 1.00 55.88 224 ALA A N 1
ATOM 1751 C CA . ALA A 1 224 ? -3.304 -17.766 12.179 1.00 55.88 224 ALA A CA 1
ATOM 1752 C C . ALA A 1 224 ? -4.153 -18.999 12.514 1.00 55.88 224 ALA A C 1
ATOM 1754 O O . ALA A 1 224 ? -5.229 -18.891 13.104 1.00 55.88 224 ALA A O 1
ATOM 1755 N N . VAL A 1 225 ? -3.660 -20.198 12.187 1.00 44.91 225 VAL A N 1
ATOM 1756 C CA . VAL A 1 225 ? -4.139 -21.415 12.838 1.00 44.91 225 VAL A CA 1
ATOM 1757 C C . VAL A 1 225 ? -3.670 -21.264 14.272 1.00 44.91 225 VAL A C 1
ATOM 1759 O O . VAL A 1 225 ? -2.545 -21.646 14.594 1.00 44.91 225 VAL A O 1
ATOM 1762 N N . ALA A 1 226 ? -4.481 -20.629 15.123 1.00 44.41 226 ALA A N 1
ATOM 1763 C CA . ALA A 1 226 ? -4.210 -20.546 16.544 1.00 44.41 226 ALA A CA 1
ATOM 1764 C C . ALA A 1 226 ? -3.927 -21.979 16.988 1.00 44.41 226 ALA A C 1
ATOM 1766 O O . ALA A 1 226 ? -4.832 -22.809 16.997 1.00 44.41 226 ALA A O 1
ATOM 1767 N N . ARG A 1 227 ? -2.661 -22.315 1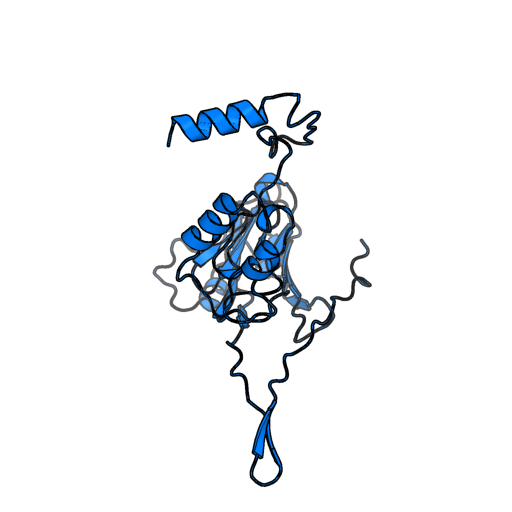7.254 1.00 39.91 227 ARG A N 1
ATOM 1768 C CA . ARG A 1 227 ? -2.292 -23.621 17.790 1.00 39.91 227 ARG A CA 1
ATOM 1769 C C . ARG A 1 227 ? -2.460 -23.493 19.295 1.00 39.91 227 ARG A C 1
ATOM 1771 O O . ARG A 1 227 ? -1.561 -22.959 19.944 1.00 39.91 227 ARG A O 1
ATOM 1778 N N . PRO A 1 228 ? -3.601 -23.909 19.876 1.00 44.09 228 PRO A N 1
ATOM 1779 C CA . PRO A 1 228 ? -3.734 -23.926 21.316 1.00 44.09 228 PRO A CA 1
ATOM 1780 C C . PRO A 1 228 ? -2.651 -24.834 21.891 1.00 44.09 228 PRO A C 1
ATOM 1782 O O . PRO A 1 228 ? -2.619 -26.033 21.611 1.00 44.09 228 PRO A O 1
ATOM 1785 N N . VAL A 1 229 ? -1.780 -24.285 22.732 1.00 45.19 229 VAL A N 1
ATOM 1786 C CA . VAL A 1 229 ? -0.933 -25.115 23.583 1.00 45.19 229 VAL A CA 1
ATOM 1787 C C . VAL A 1 229 ? -1.833 -25.617 24.704 1.00 45.19 229 VAL A C 1
ATOM 1789 O O . VAL A 1 229 ? -2.226 -24.859 25.591 1.00 45.19 229 VAL A O 1
ATOM 1792 N N . ARG A 1 230 ? -2.219 -26.894 24.639 1.00 43.41 230 ARG A N 1
ATOM 1793 C CA . ARG A 1 230 ? -2.925 -27.562 25.736 1.00 43.41 230 ARG A CA 1
ATOM 1794 C C . ARG A 1 230 ? -1.914 -28.045 26.763 1.00 43.41 230 ARG A C 1
ATOM 1796 O O . ARG A 1 230 ? -1.151 -28.968 26.498 1.00 43.41 230 ARG A O 1
ATOM 1803 N N . ILE A 1 231 ? -1.951 -27.447 27.946 1.00 51.53 231 ILE A N 1
ATOM 1804 C CA . ILE A 1 231 ? -1.265 -27.960 29.127 1.00 51.53 231 ILE A CA 1
ATOM 1805 C C . ILE A 1 231 ? -2.295 -28.737 29.945 1.00 51.53 231 ILE A C 1
ATOM 1807 O O . ILE A 1 231 ? -3.277 -28.168 30.423 1.00 51.53 231 ILE A O 1
ATOM 1811 N N . ASN A 1 232 ? -2.080 -30.040 30.105 1.00 53.75 232 ASN A N 1
ATOM 1812 C CA . ASN A 1 232 ? -2.887 -30.863 31.002 1.00 53.75 232 ASN A CA 1
ATOM 1813 C C . ASN A 1 232 ? -2.299 -30.776 32.419 1.00 53.75 232 ASN A C 1
ATOM 1815 O O . ASN A 1 232 ? -1.142 -31.131 32.634 1.00 53.75 232 ASN A O 1
ATOM 1819 N N . ALA A 1 233 ? -3.094 -30.305 33.378 1.00 47.16 233 ALA A N 1
ATOM 1820 C CA . ALA A 1 233 ? -2.763 -30.196 34.795 1.00 47.16 233 ALA A CA 1
ATOM 1821 C C . ALA A 1 233 ? -3.729 -31.077 35.609 1.00 47.16 233 ALA A C 1
ATOM 1823 O O . ALA A 1 233 ? -4.742 -30.604 36.131 1.00 47.16 233 ALA A O 1
ATOM 1824 N N . GLY A 1 234 ? -3.434 -32.380 35.678 1.00 69.75 234 GLY A N 1
ATOM 1825 C CA . GLY A 1 234 ? -4.345 -33.374 36.258 1.00 69.75 234 GLY A CA 1
ATOM 1826 C C . GLY A 1 234 ? -5.642 -33.472 35.448 1.00 69.75 234 GLY A C 1
ATOM 1827 O O . GLY A 1 234 ? -5.591 -33.598 34.227 1.00 69.75 234 GLY A O 1
ATOM 1828 N N . ASP A 1 235 ? -6.792 -33.337 36.112 1.00 68.25 235 ASP A N 1
ATOM 1829 C CA . ASP A 1 235 ? -8.123 -33.399 35.480 1.00 68.25 235 ASP A CA 1
ATOM 1830 C C . ASP A 1 235 ? -8.517 -32.108 34.735 1.00 68.25 235 ASP A C 1
ATOM 1832 O O . ASP A 1 235 ? -9.633 -31.986 34.226 1.00 68.25 235 ASP A O 1
ATOM 1836 N N . ARG A 1 236 ? -7.636 -31.099 34.694 1.00 32.34 236 ARG A N 1
ATOM 1837 C CA . ARG A 1 236 ? -7.903 -29.803 34.059 1.00 32.34 236 ARG A CA 1
ATOM 1838 C C . ARG A 1 236 ? -7.003 -29.602 32.848 1.00 32.34 236 ARG A C 1
ATOM 1840 O O . ARG A 1 236 ? -5.787 -29.717 32.949 1.00 32.34 236 ARG A O 1
ATOM 1847 N N . ALA A 1 237 ? -7.593 -29.233 31.716 1.00 39.97 237 ALA A N 1
ATOM 1848 C CA . ALA A 1 237 ? -6.855 -28.781 30.541 1.00 39.97 237 ALA A CA 1
ATOM 1849 C C . ALA A 1 237 ? -6.870 -27.249 30.482 1.00 39.97 237 ALA A C 1
ATOM 1851 O O . ALA A 1 237 ? -7.939 -26.639 30.456 1.00 39.97 237 ALA A O 1
ATOM 1852 N N . ILE A 1 238 ? -5.692 -26.627 30.437 1.00 40.47 238 ILE A N 1
ATOM 1853 C CA . ILE A 1 238 ? -5.532 -25.193 30.183 1.00 40.47 238 ILE A CA 1
ATOM 1854 C C . ILE A 1 238 ? -5.108 -25.032 28.729 1.00 40.47 238 ILE A C 1
ATOM 1856 O O . ILE A 1 238 ? -4.128 -25.625 28.286 1.00 40.47 238 ILE A O 1
ATOM 1860 N N . THR A 1 239 ? -5.868 -24.241 27.978 1.00 43.19 239 THR A N 1
ATOM 1861 C CA . THR A 1 239 ? -5.548 -23.892 26.594 1.00 43.19 239 THR A CA 1
ATOM 1862 C C . THR A 1 239 ? -4.912 -22.509 26.577 1.00 43.19 239 THR A C 1
ATOM 1864 O O . THR A 1 239 ? -5.597 -21.523 26.835 1.00 43.19 239 THR A O 1
ATOM 1867 N N . LEU A 1 240 ? -3.613 -22.435 26.291 1.00 41.84 240 LEU A N 1
ATOM 1868 C CA . LEU A 1 240 ? -2.893 -21.176 26.115 1.00 41.84 240 LEU A CA 1
ATOM 1869 C C . LEU A 1 240 ? -2.838 -20.830 24.627 1.00 41.84 240 LEU A C 1
ATOM 1871 O O . LEU A 1 240 ? -2.427 -21.651 23.803 1.00 41.84 240 LEU A O 1
ATOM 1875 N N . ARG A 1 241 ? -3.251 -19.608 24.289 1.00 45.38 241 ARG A N 1
ATOM 1876 C CA . ARG A 1 241 ? -3.054 -19.008 22.968 1.00 45.38 241 ARG A CA 1
ATOM 1877 C C . ARG A 1 241 ? -1.955 -17.961 23.115 1.00 45.38 241 ARG A C 1
ATOM 1879 O O . ARG A 1 241 ? -2.150 -16.972 23.814 1.00 45.38 241 ARG A O 1
ATOM 1886 N N . PHE A 1 242 ? -0.791 -18.215 22.526 1.00 42.53 242 PHE A N 1
ATOM 1887 C CA . PHE A 1 242 ? 0.287 -17.233 22.475 1.00 42.53 242 PHE A CA 1
ATOM 1888 C C . PHE A 1 242 ? 0.098 -16.405 21.208 1.00 42.53 242 PHE A C 1
ATOM 1890 O O . PHE A 1 242 ? 0.257 -16.932 20.112 1.00 42.53 242 PHE A O 1
ATOM 1897 N N . GLN A 1 243 ? -0.285 -15.140 21.371 1.00 46.91 243 GLN A N 1
ATOM 1898 C CA . GLN A 1 243 ? -0.345 -14.183 20.270 1.00 46.91 243 GLN A CA 1
ATOM 1899 C C . GLN A 1 243 ? 1.037 -13.545 20.093 1.00 46.91 243 GLN A C 1
ATOM 1901 O O . GLN A 1 243 ? 1.694 -13.195 21.080 1.00 46.91 243 GLN A O 1
ATOM 1906 N N . GLN A 1 244 ? 1.505 -13.438 18.850 1.00 43.94 2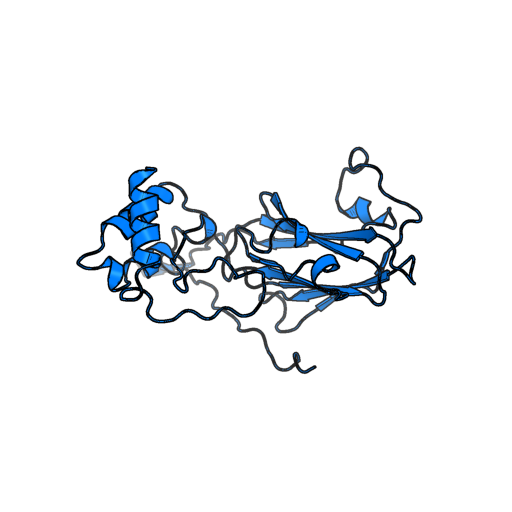44 GLN A N 1
ATOM 1907 C CA . GLN A 1 244 ? 2.812 -12.863 18.540 1.00 43.94 244 GLN A CA 1
ATOM 1908 C C . GLN A 1 244 ? 2.769 -11.349 18.782 1.00 43.94 244 GLN A C 1
ATOM 1910 O O . GLN A 1 244 ? 1.858 -10.659 18.335 1.00 43.94 244 GLN A O 1
ATOM 1915 N N . LYS A 1 245 ? 3.730 -10.832 19.551 1.00 38.34 245 LYS A N 1
ATOM 1916 C CA . LYS A 1 245 ? 3.790 -9.412 19.913 1.00 38.34 245 LYS A CA 1
ATOM 1917 C C . LYS A 1 245 ? 4.500 -8.615 18.813 1.00 38.34 245 LYS A C 1
ATOM 1919 O O . LYS A 1 245 ? 5.512 -9.078 18.296 1.00 38.34 245 LYS A O 1
ATOM 1924 N N . LYS A 1 246 ? 3.985 -7.411 18.531 1.00 45.53 246 LYS A N 1
ATOM 1925 C CA . LYS A 1 246 ? 4.544 -6.379 17.636 1.00 45.53 246 LYS A CA 1
ATOM 1926 C C . LYS A 1 246 ? 6.068 -6.249 17.766 1.00 45.53 246 LYS A C 1
ATOM 1928 O O . LYS A 1 246 ? 6.575 -6.100 18.881 1.00 45.53 246 LYS A O 1
ATOM 1933 N N . SER A 1 247 ? 6.749 -6.195 16.627 1.00 39.00 247 SER A N 1
ATOM 1934 C CA . SER A 1 247 ? 8.093 -5.625 16.497 1.00 39.00 247 SER A CA 1
ATOM 1935 C C . SER A 1 247 ? 7.934 -4.225 15.907 1.00 39.00 247 SER A C 1
ATOM 1937 O O . SER A 1 247 ? 7.231 -4.062 14.916 1.00 39.00 247 SER A O 1
ATOM 1939 N N . ALA A 1 248 ? 8.513 -3.200 16.534 1.00 38.06 248 ALA A N 1
ATOM 1940 C CA . ALA A 1 248 ? 8.549 -1.870 15.929 1.00 38.06 248 ALA A CA 1
ATOM 1941 C C . ALA A 1 248 ? 9.622 -1.850 14.820 1.00 38.06 248 ALA A C 1
ATOM 1943 O O . ALA A 1 248 ? 10.703 -2.398 15.060 1.00 38.06 248 ALA A O 1
ATOM 1944 N N . PRO A 1 249 ? 9.362 -1.236 13.650 1.00 40.91 249 PRO A N 1
ATOM 1945 C CA . PRO A 1 249 ? 10.390 -1.027 12.634 1.00 40.91 249 PRO A CA 1
ATOM 1946 C C . PRO A 1 249 ? 11.534 -0.186 13.203 1.00 40.91 249 PRO A C 1
ATOM 1948 O O . PRO A 1 249 ? 11.308 0.767 13.956 1.00 40.91 249 PRO A O 1
ATOM 1951 N N . SER A 1 250 ? 12.770 -0.546 12.854 1.00 44.12 250 SER A N 1
ATOM 1952 C CA . SER A 1 250 ? 13.926 0.284 13.179 1.00 44.12 250 SER A CA 1
ATOM 1953 C C . SER A 1 250 ? 13.930 1.514 12.275 1.00 44.12 250 SER A C 1
ATOM 1955 O O . SER A 1 250 ? 13.892 1.393 11.055 1.00 44.12 250 SER A O 1
ATOM 1957 N N . LEU A 1 251 ? 13.983 2.708 12.868 1.00 44.16 251 LEU A N 1
ATOM 1958 C CA . LEU A 1 251 ? 14.067 3.977 12.133 1.00 44.16 251 LEU A CA 1
ATOM 1959 C C . LEU A 1 251 ? 15.519 4.421 11.890 1.00 44.16 251 LEU A C 1
ATOM 1961 O O . LEU A 1 251 ? 15.749 5.506 11.358 1.00 44.16 251 LEU A O 1
ATOM 1965 N N . ASP A 1 252 ? 16.506 3.612 12.282 1.00 43.88 252 ASP A N 1
ATOM 1966 C CA . ASP A 1 252 ? 17.919 4.010 12.275 1.00 43.88 252 ASP A CA 1
ATOM 1967 C C . ASP A 1 252 ? 18.487 4.238 10.861 1.00 43.88 252 ASP A C 1
ATOM 1969 O O . ASP A 1 252 ? 19.492 4.938 10.713 1.00 43.88 252 ASP A O 1
ATOM 1973 N N . HIS A 1 253 ? 17.821 3.717 9.826 1.00 41.88 253 HIS A N 1
ATOM 1974 C CA . HIS A 1 253 ? 18.248 3.812 8.425 1.00 41.88 253 HIS A CA 1
ATOM 1975 C C . HIS A 1 253 ? 17.414 4.792 7.581 1.00 41.88 253 HIS A C 1
ATOM 1977 O O . HIS A 1 253 ? 17.812 5.124 6.469 1.00 41.88 253 HIS A O 1
ATOM 1983 N N . ILE A 1 254 ? 16.325 5.355 8.125 1.00 40.97 254 ILE A N 1
ATOM 1984 C CA . ILE A 1 254 ? 15.525 6.408 7.468 1.00 40.97 254 ILE A CA 1
ATOM 1985 C C . ILE A 1 254 ? 16.118 7.780 7.823 1.00 40.97 254 ILE A C 1
ATOM 1987 O O . ILE A 1 254 ? 15.485 8.642 8.435 1.00 40.97 254 ILE A O 1
ATOM 1991 N N . ARG A 1 255 ? 17.391 7.980 7.485 1.00 34.06 255 ARG A N 1
ATOM 1992 C CA . ARG A 1 255 ? 18.000 9.312 7.450 1.00 34.06 255 ARG A CA 1
ATOM 1993 C C . ARG A 1 255 ? 18.379 9.603 6.004 1.00 34.06 255 ARG A C 1
ATOM 1995 O O . ARG A 1 255 ? 19.411 9.126 5.545 1.00 34.06 255 ARG A O 1
ATOM 2002 N N . ARG A 1 256 ? 17.503 10.346 5.317 1.00 41.84 256 ARG A N 1
ATOM 2003 C CA . ARG A 1 256 ? 17.869 11.134 4.131 1.00 41.84 256 ARG A CA 1
ATOM 2004 C C . ARG A 1 256 ? 18.884 12.206 4.540 1.00 41.84 256 ARG A C 1
ATOM 2006 O O . ARG A 1 256 ? 18.724 12.767 5.652 1.00 41.84 256 ARG A O 1
#

Mean predicted aligned error: 12.5 Å

Sequence (256 aa):
MRNAALEVMGLLEDASFVVANKSLGGSVSGSKGLAIFAPMANQISGDDVVDELREYAKLACNRDKAAGWYDAVEAMMAGQTQDVVPGGFSFYIEWDSDADLDLYVWEPQELYAPWMGQTTPNGFFSGDSANTGLSEEYYSANDYVQPGDYDVIINYHQDGLFSNSANVTFWYYEPQSSSDWQSAGPFQLDLNQELGNFDNITDLEQLNDYSDWWYPGNLSRAAAVARPVRINAGDRAITLRFQQKKSAPSLDHIRR

Nearest PDB structures (foldseek):
  2lge-assembly1_A  TM=5.015E-01  e=6.944E-02  Parabacteroides distasonis ATCC 8503
  8hhe-assembly2_B  TM=2.506E-01  e=7.752E+00  Bacillus thuringiensis YBT-1518

pLDDT: mean 77.66, std 16.62, range [32.34, 98.31]

Foldseek 3Di:
DVVVVVVVVVQLVDCVNVVDDDDDDDVCVPPSRDDDDQDDLQQDAPDPVRNVLVVVCPDPCNPDPNVVVNVVNCVVRPPSHAQKFFFFKKKKKAKDDQFFKWKWKQAQPGIDTQVNHQDDSFWGKDHRCVVVVHRMIMTTGDRIGHFFKIWIKMFRDGDGPPDQKIQMKMWMDDQVPDLDIDIDTSDMAGQPFDDPDCPPDDDLCCQSVGRGMDTPTIDGGHRPPQPFPWDDDDPDTDTDGDDDDDDDRDCPPVDD

Solvent-accessible surface area (backbone atoms only — not comparable to full-atom values): 15091 Å² total; per-residue (Å²): 108,76,66,61,56,52,52,53,52,52,46,59,68,31,60,89,72,48,76,75,71,84,75,80,64,76,94,44,70,85,64,70,75,76,88,76,92,74,91,54,54,69,40,29,36,89,47,87,91,60,19,48,60,64,57,54,52,66,36,76,67,37,65,80,86,36,49,70,56,51,53,48,51,50,61,76,46,67,89,40,69,35,76,65,27,86,44,53,30,35,41,37,39,39,43,81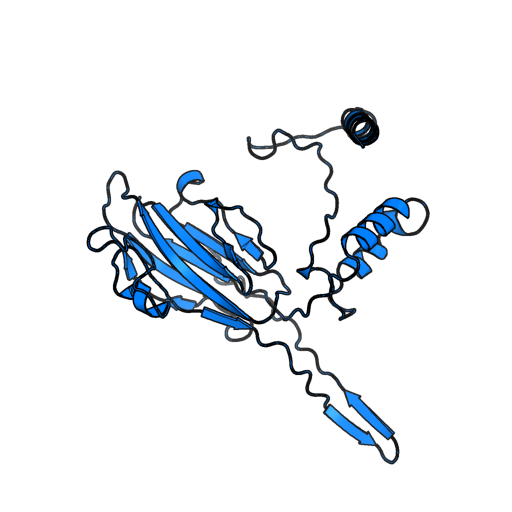,38,65,36,40,59,47,57,33,43,33,44,72,87,51,77,46,32,32,86,81,44,43,65,56,86,43,29,36,39,39,66,30,28,86,80,68,74,44,51,45,41,39,40,39,38,30,70,45,20,66,46,37,48,37,37,41,39,38,35,52,73,40,69,24,96,88,27,71,45,35,48,32,34,41,35,40,34,41,63,91,84,37,69,56,79,44,75,50,70,74,43,77,31,26,76,89,43,62,75,90,64,71,89,83,57,90,52,67,72,58,38,57,80,22,33,22,34,42,49,91,47,70,50,78,37,72,67,77,77,77,68,63,48,70,47,73,61,83,98,42,77,46,73,44,76,86,77,88,76,88,70,79,76,63,67,87,76,78,68,132

Radius of gyration: 22.91 Å; Cα contacts (8 Å, |Δi|>4): 448; chains: 1; bounding box: 52×63×63 Å

Secondary structure (DSSP, 8-state):
-HHHHHHHHHHHT-TTTS------SGGGTT--S-------GGG--SSTTT-HHHHHTTSHHHHSS-HHHHHHHHHHHTT-----EE---EEEEEESSS-EEEEEEE-SS-EE-GGG-SB-SSEEE---HHHH--SEEEEEE-SEE-SEEEEEEEEEEE--SS-SEEEEEEEEE-TTT-SS-EEEEEEEEESSS----GGG-SSGGGGGGSTTEEEEEEEEE-------EEEEETTEEEEE--PPP-PPPP-TT---